Protein AF-A0A6N2XYQ7-F1 (afdb_monomer_lite)

Organism: NCBI:txid1547

Radius of gyration: 28.5 Å; chains: 1; bounding box: 104×40×93 Å

Foldseek 3Di:
DDDDPPDDPVVVVVVVQVVCCVVVNDPPDDLLVLLVVVVVVCVVVVQADDDPPFDLVQQSVQLVVVCVVDPLSVQADSQLSSVLSNLCVSLSHHVVVVQWDFDRQPNHTAIAGALNSLQSLQCVPPFFPGKDKFFDFQQFDKDWDADPVGHTDIDGPGGRPPVRPDLVRTFAMKMWGAGHCVVVVDGIQMDIGTLVRLLVVLCLAPCRCVDPCCVVVVGVSRRSSNSLVSSCVVLVVDDPPHPSSVSSCRNHVVPRPSCSPPDRDDDDPPPPPPPRPCPPDDDPDDDDDDDDDDDDDDDDDDDDDDDDDDDDDDDDDDDDDD

Secondary structure (DSSP, 8-state):
--------HHHHHHHHHHHHHHTTSSPPP-HHHHHHHHHHHHHHTTS----TT--HHHHHHHHHHHHHH-TTGGGS-HHHHHHHHHHHHHTT--GGGTSEEEEEETTEEEEEE-HHHHHHHHTTSTTEEEEEEEEEETT-EEEEEE-TTS-EEEEEEEPPPGGG--GGGEEEEEEEEEE-HHHHSSSEEEEEEEHHHHHHHHHTSTTTT--HHHHH-HHHHHHHHHHHHHHHHHHTTS-S-SHHHHHHHHHHHGGG-TTSSS--------TT--S-----------------------------------------------

InterPro domains:
  IPR018330 RecT family [PF03837] (58-256)

Sequence (322 aa):
MTQVQTKEPKQEIELSVQQLEKQGLVLPKNITDTVFNTLSVYQQQGTVSFPRNYSVGNALKAAYLIYQNDSKLQKCTNASVANALLDMCIGGLNPSKNQCYFVPMGDQCTLMTSYFGKQTMVKRIKGVIDVRSDVIYKDTCYELTLDVYGNDDIKITGPCPLDKRKSENIIGAWARIILDPEVWGVETYTAIMTLEDIQNAWSMGSAYGKSKAHQKFMAEMAKKSAINRCIKNFINTRDDQDILIDTLNRVTSNEYEPDVYDDVQYQVREEQASQVIDISQEPQESPKQAHTEPKPQTQPNAPKEEKQATAQVKQEQMGIDW

Structure (mmCIF, N/CA/C/O backbone):
data_AF-A0A6N2XYQ7-F1
#
_entry.id   AF-A0A6N2XYQ7-F1
#
loop_
_atom_site.group_PDB
_atom_site.id
_atom_site.type_symbol
_atom_site.label_atom_id
_atom_site.label_alt_id
_atom_site.label_comp_id
_atom_site.label_asym_id
_atom_site.label_entity_id
_atom_site.label_seq_id
_atom_site.pdbx_PDB_ins_code
_atom_site.Cartn_x
_atom_site.Cartn_y
_atom_site.Cartn_z
_atom_site.occupancy
_atom_site.B_iso_or_equiv
_atom_site.auth_seq_id
_atom_site.auth_comp_id
_atom_site.auth_asym_id
_atom_site.auth_atom_id
_atom_site.pdbx_PDB_model_num
ATOM 1 N N . MET A 1 1 ? -66.271 7.417 24.510 1.00 38.88 1 MET A N 1
ATOM 2 C CA . MET A 1 1 ? -65.090 8.037 23.877 1.00 38.88 1 MET A CA 1
ATOM 3 C C . MET A 1 1 ? -63.885 7.206 24.267 1.00 38.88 1 MET A C 1
ATOM 5 O O . MET A 1 1 ? -63.370 7.369 25.363 1.00 38.88 1 MET A O 1
ATOM 9 N N . THR A 1 2 ? -63.509 6.244 23.431 1.00 39.69 2 THR A N 1
ATOM 10 C CA . THR A 1 2 ? -62.336 5.400 23.680 1.00 39.69 2 THR A CA 1
ATOM 11 C C . THR A 1 2 ? -61.187 6.042 22.920 1.00 39.69 2 THR A C 1
ATOM 13 O O . THR A 1 2 ? -61.198 6.050 21.691 1.00 39.69 2 THR A O 1
ATOM 16 N N . GLN A 1 3 ? -60.265 6.683 23.639 1.00 41.81 3 GLN A N 1
ATOM 17 C CA . GLN A 1 3 ? -59.073 7.271 23.036 1.00 41.81 3 GLN A CA 1
ATOM 18 C C . GLN A 1 3 ? -58.203 6.137 22.489 1.00 41.81 3 GLN A C 1
ATOM 20 O O . GLN A 1 3 ? -57.623 5.363 23.249 1.00 41.81 3 GLN A O 1
ATOM 25 N N . VAL A 1 4 ? -58.144 6.021 21.165 1.00 44.78 4 VAL A N 1
ATOM 26 C CA . VAL A 1 4 ? -57.151 5.196 20.482 1.00 44.78 4 VAL A CA 1
ATOM 27 C C . VAL A 1 4 ? -55.824 5.929 20.634 1.00 44.78 4 VAL A C 1
ATOM 29 O O . VAL A 1 4 ? -55.606 6.960 20.004 1.00 44.78 4 VAL A O 1
ATOM 32 N N . GLN A 1 5 ? -54.966 5.437 21.528 1.00 49.31 5 GLN A N 1
ATOM 33 C CA . GLN A 1 5 ? -53.575 5.871 21.612 1.00 49.31 5 GLN A CA 1
ATOM 34 C C . GLN A 1 5 ? -52.870 5.443 20.324 1.00 49.31 5 GLN A C 1
ATOM 36 O O . GLN A 1 5 ? -52.406 4.312 20.200 1.00 49.31 5 GLN A O 1
ATOM 41 N N . THR A 1 6 ? -52.804 6.341 19.347 1.00 48.06 6 THR A N 1
ATOM 42 C CA . THR A 1 6 ? -51.841 6.255 18.251 1.00 48.06 6 THR A CA 1
ATOM 43 C C . THR A 1 6 ? -50.450 6.419 18.850 1.00 48.06 6 THR A C 1
ATOM 45 O O . THR A 1 6 ? -50.011 7.539 19.103 1.00 48.06 6 THR A O 1
ATOM 48 N N . LYS A 1 7 ? -49.776 5.302 19.144 1.00 52.34 7 LYS A N 1
ATOM 49 C CA . LYS A 1 7 ? -48.338 5.316 19.419 1.00 52.34 7 LYS A CA 1
ATOM 50 C C . LYS A 1 7 ? -47.628 5.780 18.151 1.00 52.34 7 LYS A C 1
ATOM 52 O O . LYS A 1 7 ? -47.932 5.305 17.060 1.00 52.34 7 LYS A O 1
ATOM 57 N N . GLU A 1 8 ? -46.742 6.758 18.288 1.00 53.97 8 GLU A N 1
ATOM 58 C CA . GLU A 1 8 ? -46.035 7.334 17.150 1.00 53.97 8 GLU A CA 1
ATOM 59 C C . GLU A 1 8 ? -45.098 6.298 16.503 1.00 53.97 8 GLU A C 1
ATOM 61 O O . GLU A 1 8 ? -44.425 5.549 17.219 1.00 53.97 8 GLU A O 1
ATOM 66 N N . PRO A 1 9 ? -44.970 6.282 15.164 1.00 61.59 9 PRO A N 1
ATOM 67 C CA . PRO A 1 9 ? -44.189 5.276 14.438 1.00 61.59 9 PRO A CA 1
ATOM 68 C C . PRO A 1 9 ? -42.712 5.214 14.862 1.00 61.59 9 PRO A C 1
ATOM 70 O O . PRO A 1 9 ? -42.095 4.158 14.782 1.00 61.59 9 PRO A O 1
ATOM 73 N N . LYS A 1 10 ? -42.139 6.311 15.381 1.00 57.84 10 LYS A N 1
ATOM 74 C CA . LYS A 1 10 ? -40.781 6.313 15.953 1.00 57.84 10 LYS A CA 1
ATOM 75 C C . LYS A 1 10 ? -40.658 5.443 17.208 1.00 57.84 10 LYS A C 1
ATOM 77 O O . LYS A 1 10 ? -39.697 4.688 17.306 1.00 57.84 10 LYS A O 1
ATOM 82 N N . GLN A 1 11 ? -41.620 5.516 18.130 1.00 61.41 11 GLN A N 1
ATOM 83 C CA . GLN A 1 11 ? -41.598 4.719 19.365 1.00 61.41 11 GLN A CA 1
ATOM 84 C C . GLN A 1 11 ? -41.757 3.226 19.078 1.00 61.41 11 GLN A C 1
ATOM 86 O O . GLN A 1 11 ? -41.167 2.394 19.761 1.00 61.41 11 GLN A O 1
ATOM 91 N N . GLU A 1 12 ? -42.543 2.879 18.062 1.00 68.38 12 GLU A N 1
ATOM 92 C CA . GLU A 1 12 ? -42.777 1.488 17.678 1.00 68.38 12 GLU A CA 1
ATOM 93 C C . GLU A 1 12 ? -41.537 0.866 17.011 1.00 68.38 12 GLU A C 1
ATOM 95 O O . GLU A 1 12 ? -41.146 -0.254 17.348 1.00 68.38 12 GLU A O 1
ATOM 100 N N . ILE A 1 13 ? -40.847 1.629 16.153 1.00 65.69 13 ILE A N 1
ATOM 101 C CA . ILE A 1 13 ? -39.565 1.223 15.558 1.00 65.69 13 ILE A CA 1
ATOM 102 C C . ILE A 1 13 ? -38.499 1.052 16.649 1.00 65.69 13 ILE A C 1
ATOM 104 O O . ILE A 1 13 ? -37.805 0.038 16.669 1.00 65.69 13 ILE A O 1
ATOM 108 N N . GLU A 1 14 ? -38.389 1.990 17.587 1.00 66.56 14 GLU A N 1
ATOM 109 C CA . GLU A 1 14 ? -37.379 1.947 18.650 1.00 66.56 14 GLU A CA 1
ATOM 110 C C . GLU A 1 14 ? -37.589 0.767 19.616 1.00 66.56 14 GLU A C 1
ATOM 112 O O . GLU A 1 14 ? -36.635 0.050 19.926 1.00 66.56 14 GLU A O 1
ATOM 117 N N . LEU A 1 15 ? -38.841 0.472 19.999 1.00 67.06 15 LEU A N 1
ATOM 118 C CA . LEU A 1 15 ? -39.168 -0.739 20.764 1.00 67.06 15 LEU A CA 1
ATOM 119 C C . LEU A 1 15 ? -38.825 -2.024 19.997 1.00 67.06 15 LEU A C 1
ATOM 121 O O . LEU A 1 15 ? -38.342 -2.984 20.601 1.00 67.06 15 LEU A O 1
ATOM 125 N N . SER A 1 16 ? -39.069 -2.057 18.683 1.00 74.81 16 SER A N 1
ATOM 126 C CA . SER A 1 16 ? -38.784 -3.237 17.860 1.00 74.81 16 SER A CA 1
ATOM 127 C C . SER A 1 16 ? -37.280 -3.512 17.739 1.00 74.81 16 SER A C 1
ATOM 129 O O . SER A 1 16 ? -36.856 -4.662 17.848 1.00 74.81 16 SER A O 1
ATOM 131 N N . VAL A 1 17 ? -36.454 -2.467 17.614 1.00 72.69 17 VAL A N 1
ATOM 132 C CA . VAL A 1 17 ? -34.988 -2.590 17.577 1.00 72.69 17 VAL A CA 1
ATOM 133 C C . VAL A 1 17 ? -34.463 -3.094 18.919 1.00 72.69 17 VAL A C 1
ATOM 135 O O . VAL A 1 17 ? -33.703 -4.056 18.941 1.00 72.69 17 VAL A O 1
ATOM 138 N N . GLN A 1 18 ? -34.946 -2.549 20.039 1.00 69.38 18 GLN A N 1
ATOM 139 C CA . GLN A 1 18 ? -34.566 -3.023 21.377 1.00 69.38 18 GLN A CA 1
ATOM 140 C C . GLN A 1 18 ? -34.968 -4.486 21.632 1.00 69.38 18 GLN A C 1
ATOM 142 O O . GLN A 1 18 ? -34.271 -5.222 22.333 1.00 69.38 18 GLN A O 1
ATOM 147 N N . GLN A 1 19 ? -36.100 -4.936 21.082 1.00 73.19 19 GLN A N 1
ATOM 148 C CA . GLN A 1 19 ? -36.508 -6.342 21.156 1.00 73.19 19 GLN A CA 1
ATOM 149 C C . GLN A 1 19 ? -35.594 -7.247 20.324 1.00 73.19 19 GLN A C 1
ATOM 151 O O . GLN A 1 19 ? -35.225 -8.324 20.791 1.00 73.19 19 GLN A O 1
ATOM 156 N N . LEU A 1 20 ? -35.189 -6.804 19.132 1.00 72.00 20 LEU A N 1
ATOM 157 C CA . LEU A 1 20 ? -34.248 -7.530 18.278 1.00 72.00 20 LEU A CA 1
ATOM 158 C C . LEU A 1 20 ? -32.828 -7.568 18.872 1.00 72.00 20 LEU A C 1
ATOM 160 O O . LEU A 1 20 ? -32.157 -8.595 18.768 1.00 72.00 20 LEU A O 1
ATOM 164 N N . GLU A 1 21 ? -32.392 -6.505 19.555 1.00 75.25 21 GLU A N 1
ATOM 165 C CA . GLU A 1 21 ? -31.139 -6.468 20.328 1.00 75.25 21 GLU A CA 1
ATOM 166 C C . GLU A 1 21 ? -31.158 -7.498 21.464 1.00 75.25 21 GLU A C 1
ATOM 168 O O . GLU A 1 21 ? -30.238 -8.305 21.598 1.00 75.25 21 GLU A O 1
ATOM 173 N N . LYS A 1 22 ? -32.248 -7.549 22.244 1.00 70.81 22 LYS A N 1
ATOM 174 C CA . LYS A 1 22 ? -32.423 -8.542 23.322 1.00 70.81 22 LYS A CA 1
ATOM 175 C C . LYS A 1 22 ? -32.467 -9.986 22.818 1.00 70.81 22 LYS A C 1
ATOM 177 O O . LYS A 1 22 ? -32.124 -10.896 23.566 1.00 70.81 22 LYS A O 1
ATOM 182 N N . GLN A 1 23 ? -32.889 -10.200 21.574 1.00 73.62 23 GLN A N 1
ATOM 183 C CA . GLN A 1 23 ? -32.893 -11.509 20.914 1.00 73.62 23 GLN A CA 1
ATOM 184 C C . GLN A 1 23 ? -31.555 -11.845 20.228 1.00 73.62 23 GLN A C 1
ATOM 186 O O . GLN A 1 23 ? -31.434 -12.915 19.636 1.00 73.62 23 GLN A O 1
ATOM 191 N N . GLY A 1 24 ? -30.554 -10.956 20.286 1.00 63.12 24 GLY A N 1
ATOM 192 C CA . GLY A 1 24 ? -29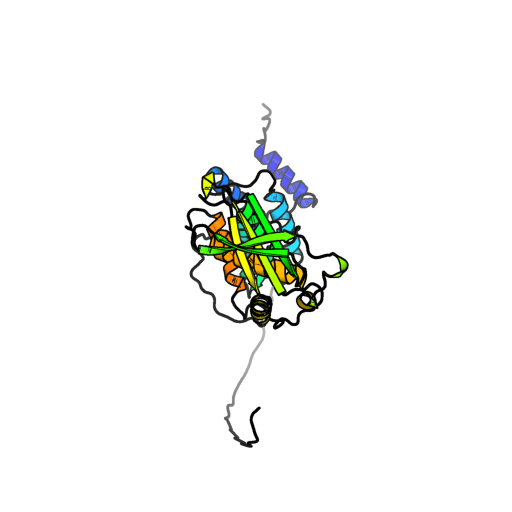.246 -11.151 19.651 1.00 63.12 24 GLY A CA 1
ATOM 193 C C . GLY A 1 24 ? -29.264 -11.072 18.119 1.00 63.12 24 GLY A C 1
ATOM 194 O O . GLY A 1 24 ? -28.288 -11.451 17.476 1.00 63.12 24 GLY A O 1
ATOM 195 N N . LEU A 1 25 ? -30.361 -10.591 17.524 1.00 66.44 25 LEU A N 1
ATOM 196 C CA . LEU A 1 25 ? -30.519 -10.403 16.074 1.00 66.44 25 LEU A CA 1
ATOM 197 C C . LEU A 1 25 ? -29.920 -9.072 15.594 1.00 66.44 25 LEU A C 1
ATOM 199 O O . LEU A 1 25 ? -29.640 -8.913 14.405 1.00 66.44 25 LEU A O 1
ATOM 203 N N . VAL A 1 26 ? -29.721 -8.124 16.513 1.00 64.94 26 VAL A N 1
ATOM 204 C CA . VAL A 1 26 ? -29.111 -6.811 16.273 1.00 64.94 26 VAL A CA 1
ATOM 205 C C . VAL A 1 26 ? -28.020 -6.584 17.319 1.00 64.94 26 VAL A C 1
ATOM 207 O O . VAL A 1 26 ? -28.203 -6.895 18.494 1.00 64.94 26 VAL A O 1
ATOM 210 N N . LEU A 1 27 ? -26.862 -6.085 16.883 1.00 65.75 27 LEU A N 1
ATOM 211 C CA . LEU A 1 27 ? -25.771 -5.737 17.793 1.00 65.75 27 LEU A CA 1
ATOM 212 C C . LEU A 1 27 ? -26.160 -4.496 18.616 1.00 65.75 27 LEU A C 1
ATOM 214 O O . LEU A 1 27 ? -26.721 -3.571 18.030 1.00 65.75 27 LEU A O 1
ATOM 218 N N . PRO A 1 28 ? -25.836 -4.439 19.922 1.00 67.38 28 PRO A N 1
ATOM 219 C CA . PRO A 1 28 ? -26.078 -3.248 20.730 1.00 67.38 28 PRO A CA 1
ATOM 220 C C . PRO A 1 28 ? -25.362 -2.029 20.146 1.00 67.38 28 PRO A C 1
ATOM 222 O O . PRO A 1 28 ? -24.262 -2.166 19.586 1.00 67.38 28 PRO A O 1
ATOM 225 N N . LYS A 1 29 ? -25.944 -0.840 20.360 1.00 76.69 29 LYS A N 1
ATOM 226 C CA . LYS A 1 29 ? -25.272 0.430 20.057 1.00 76.69 29 LYS A CA 1
ATOM 227 C C . LYS A 1 29 ? -23.859 0.444 20.634 1.00 76.69 29 LYS A C 1
ATOM 229 O O . LYS A 1 29 ? -23.642 0.114 21.800 1.00 76.69 29 LYS A O 1
ATOM 234 N N . ASN A 1 30 ? -22.898 0.827 19.812 1.00 84.06 30 ASN A N 1
ATOM 235 C CA . ASN A 1 30 ? -21.488 0.834 20.161 1.00 84.06 30 ASN A CA 1
ATOM 236 C C . ASN A 1 30 ? -20.755 1.989 19.460 1.00 84.06 30 ASN A C 1
ATOM 238 O O . ASN A 1 30 ? -21.342 2.795 18.739 1.00 84.06 30 ASN A O 1
ATOM 242 N N . ILE A 1 31 ? -19.441 2.065 19.672 1.00 87.12 31 ILE A N 1
ATOM 243 C CA . ILE A 1 31 ? -18.581 3.125 19.132 1.00 87.12 31 ILE A CA 1
ATOM 244 C C . ILE A 1 31 ? -18.686 3.284 17.606 1.00 87.12 31 ILE A C 1
ATOM 246 O O . ILE A 1 31 ? -18.549 4.392 17.088 1.00 87.12 31 ILE A O 1
ATOM 250 N N . THR A 1 32 ? -18.973 2.201 16.873 1.00 89.50 32 THR A N 1
ATOM 251 C CA . THR A 1 32 ? -19.114 2.258 15.415 1.00 89.50 32 THR A CA 1
ATOM 252 C C . THR A 1 32 ? -20.3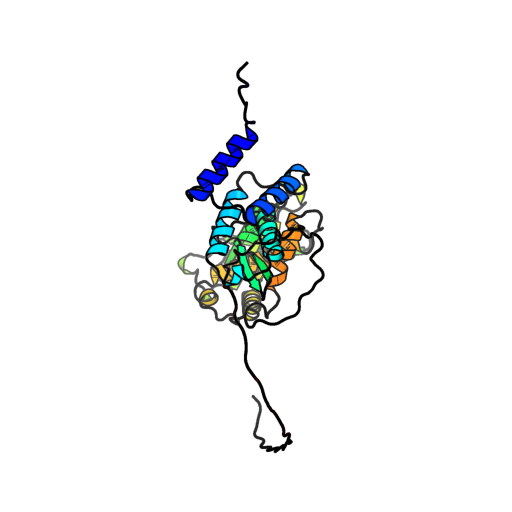60 3.011 14.962 1.00 89.50 32 THR A C 1
ATOM 254 O O . THR A 1 32 ? -20.313 3.639 13.907 1.00 89.50 32 THR A O 1
ATOM 257 N N . ASP A 1 33 ? -21.430 3.038 15.760 1.00 88.12 33 ASP A N 1
ATOM 258 C CA . ASP A 1 33 ? -22.633 3.818 15.452 1.00 88.12 33 ASP A CA 1
ATOM 259 C C . ASP A 1 33 ? -22.354 5.319 15.561 1.00 88.12 33 ASP A C 1
ATOM 261 O O . ASP A 1 33 ? -22.762 6.096 14.697 1.00 88.12 33 ASP A O 1
ATOM 265 N N . THR A 1 34 ? -21.590 5.729 16.579 1.00 88.94 34 THR A N 1
ATOM 266 C CA . THR A 1 34 ? -21.138 7.118 16.731 1.00 88.94 34 THR A CA 1
ATOM 267 C C . THR A 1 34 ? -20.311 7.550 15.526 1.00 88.94 34 THR A C 1
ATOM 269 O O . THR A 1 34 ? -20.606 8.573 14.913 1.00 88.94 34 THR A O 1
ATOM 272 N N . VAL A 1 35 ? -19.327 6.737 15.125 1.00 91.62 35 VAL A N 1
ATOM 273 C CA . VAL A 1 35 ? -18.492 7.019 13.948 1.00 91.62 35 VAL A CA 1
ATOM 274 C C . VAL A 1 35 ? -19.336 7.070 12.671 1.00 91.62 35 VAL A C 1
ATOM 276 O O . VAL A 1 35 ? -19.167 7.979 11.862 1.00 91.62 35 VAL A O 1
ATOM 279 N N . PHE A 1 36 ? -20.285 6.147 12.493 1.00 92.19 36 PHE A N 1
ATOM 280 C CA . PHE A 1 36 ? -21.182 6.143 11.336 1.00 92.19 36 PHE A CA 1
ATOM 281 C C . PHE A 1 36 ? -22.015 7.430 11.240 1.00 92.19 36 PHE A C 1
ATOM 283 O O . PHE A 1 36 ? -22.153 8.005 10.156 1.00 92.19 36 PHE A O 1
ATOM 290 N N . ASN A 1 37 ? -22.541 7.910 12.368 1.00 90.12 37 ASN A N 1
ATOM 291 C CA . ASN A 1 37 ? -23.308 9.152 12.422 1.00 90.12 37 ASN A CA 1
ATOM 292 C C . ASN A 1 37 ? -22.432 10.369 12.093 1.00 90.12 37 ASN A C 1
ATOM 294 O O . ASN A 1 37 ? -22.830 11.189 11.265 1.00 90.12 37 ASN A O 1
ATOM 298 N N . THR A 1 38 ? -21.221 10.453 12.654 1.00 88.94 38 THR A N 1
ATOM 299 C CA . THR A 1 38 ? -20.249 11.513 12.329 1.00 88.94 38 THR A CA 1
ATOM 300 C C . THR A 1 38 ? -19.932 11.540 10.834 1.00 88.94 38 THR A C 1
ATOM 302 O O . THR A 1 38 ? -20.013 12.585 10.191 1.00 88.94 38 THR A O 1
ATOM 305 N N . LEU A 1 39 ? -19.654 10.378 10.239 1.00 89.88 39 LEU A N 1
ATOM 306 C CA . LEU A 1 39 ? -19.372 10.266 8.807 1.00 89.88 39 LEU A CA 1
ATOM 307 C C . LEU A 1 39 ? -20.570 10.642 7.936 1.00 89.88 39 LEU A C 1
ATOM 309 O O . LEU A 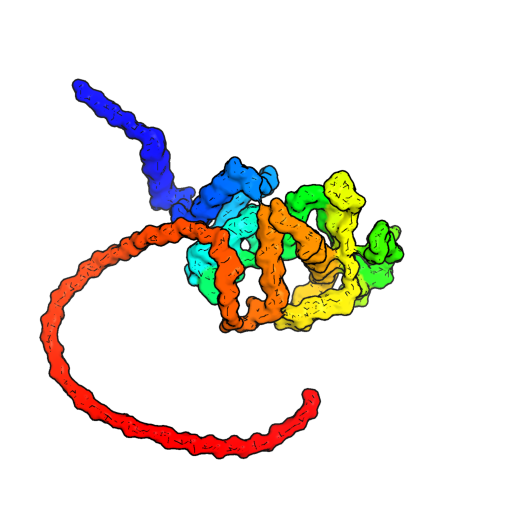1 39 ? -20.394 11.229 6.870 1.00 89.88 39 LEU A O 1
ATOM 313 N N . SER A 1 40 ? -21.786 10.337 8.389 1.00 90.06 40 SER A N 1
ATOM 314 C CA . SER A 1 40 ? -23.009 10.742 7.696 1.00 90.06 40 SER A CA 1
ATOM 315 C C . SER A 1 40 ? -23.146 12.266 7.656 1.00 90.06 40 SER A C 1
ATOM 317 O O . SER A 1 40 ? -23.519 12.815 6.621 1.00 90.06 40 SER A O 1
ATOM 319 N N . VAL A 1 41 ? -22.787 12.958 8.744 1.00 89.88 41 VAL A N 1
ATOM 320 C CA . VAL A 1 41 ? -22.742 14.429 8.788 1.00 89.88 41 VAL A CA 1
ATOM 321 C C . VAL A 1 41 ? -21.668 14.970 7.841 1.00 89.88 41 VAL A C 1
ATOM 323 O O . VAL A 1 41 ? -21.972 15.839 7.026 1.00 89.88 41 VAL A O 1
ATOM 326 N N . TYR A 1 42 ? -20.448 14.424 7.872 1.00 89.44 42 TYR A N 1
ATOM 327 C CA . TYR A 1 42 ? -19.369 14.841 6.962 1.00 89.44 42 TYR A CA 1
ATOM 328 C C . TYR A 1 42 ? -19.737 14.653 5.489 1.00 89.44 42 TYR A C 1
ATOM 330 O O . TYR A 1 42 ? -19.421 15.500 4.655 1.00 89.44 42 TYR A O 1
ATOM 338 N N . GLN A 1 43 ? -20.442 13.569 5.167 1.00 87.94 43 GLN A N 1
ATOM 339 C CA . GLN A 1 43 ? -20.918 13.313 3.815 1.00 87.94 43 GLN A CA 1
ATOM 340 C C . GLN A 1 43 ? -22.011 14.306 3.391 1.00 87.94 43 GLN A C 1
ATOM 342 O O . GLN A 1 43 ? -21.993 14.783 2.258 1.00 87.94 43 GLN A O 1
ATOM 347 N N . GLN A 1 44 ? -22.943 14.659 4.284 1.00 89.25 44 GLN A N 1
ATOM 348 C CA . GLN A 1 44 ? -23.981 15.666 4.011 1.00 89.25 44 GLN A CA 1
ATOM 349 C C . GLN A 1 44 ? -23.404 17.074 3.826 1.00 89.25 44 GLN A C 1
ATOM 351 O O . GLN A 1 44 ? -23.912 17.843 3.014 1.00 89.25 44 GLN A O 1
ATOM 356 N N . GLN A 1 45 ? -22.337 17.401 4.557 1.00 88.38 45 GLN A N 1
ATOM 357 C CA . GLN A 1 45 ? -21.621 18.674 4.449 1.00 88.38 45 GLN A CA 1
ATOM 358 C C . GLN A 1 45 ? -20.696 18.746 3.224 1.00 88.38 45 GLN A C 1
ATOM 360 O O . GLN A 1 45 ? -20.175 19.814 2.918 1.00 88.38 45 GLN A O 1
ATOM 365 N N . GLY A 1 46 ? -20.485 17.630 2.519 1.00 85.00 46 GLY A N 1
ATOM 366 C CA . GLY A 1 46 ? -19.558 17.553 1.390 1.00 85.00 46 GLY A CA 1
ATOM 367 C C . GLY A 1 46 ? -18.081 17.498 1.792 1.00 85.00 46 GLY A C 1
ATOM 368 O O . GLY A 1 46 ? -17.226 17.528 0.912 1.00 85.00 46 GLY A O 1
ATOM 369 N N . THR A 1 47 ? -17.775 17.377 3.088 1.00 83.31 47 THR A N 1
ATOM 370 C CA . THR A 1 47 ? -16.408 17.253 3.619 1.00 83.31 47 THR A CA 1
ATOM 371 C C . THR A 1 47 ? -15.753 15.942 3.188 1.00 83.31 47 THR A C 1
ATOM 373 O O . THR A 1 47 ? -14.556 15.901 2.937 1.00 83.31 47 THR A O 1
ATOM 376 N N . VAL A 1 48 ? -16.533 14.859 3.092 1.00 83.88 48 VAL A N 1
ATOM 377 C CA . VAL A 1 48 ? -16.060 13.533 2.665 1.00 83.88 48 VAL A CA 1
ATOM 378 C C . VAL A 1 48 ? -16.983 12.984 1.584 1.00 83.88 48 VAL A C 1
ATOM 380 O O . VAL A 1 48 ? -18.205 13.063 1.694 1.00 83.88 48 VAL A O 1
ATOM 383 N N . SER A 1 49 ? -16.406 12.357 0.559 1.00 85.38 49 SER A N 1
ATOM 384 C CA . SER A 1 49 ? -17.156 11.615 -0.454 1.00 85.38 49 SER A CA 1
ATOM 385 C C . SER A 1 49 ? -16.654 10.181 -0.547 1.00 85.38 49 SER A C 1
ATOM 387 O O . SER A 1 49 ? -15.468 9.928 -0.765 1.00 85.38 49 SER A O 1
ATOM 389 N N . PHE A 1 50 ? -17.564 9.221 -0.387 1.00 87.56 50 PHE A N 1
ATOM 390 C CA . PHE A 1 50 ? -17.230 7.805 -0.480 1.00 87.56 50 PHE A CA 1
ATOM 391 C C . PHE A 1 50 ? -17.467 7.262 -1.894 1.00 87.56 50 PHE A C 1
ATOM 393 O O . PHE A 1 50 ? -18.513 7.528 -2.494 1.00 87.56 50 PHE A O 1
ATOM 400 N N . PRO A 1 51 ? -16.554 6.431 -2.428 1.00 84.25 51 PRO A N 1
ATOM 401 C CA . PRO A 1 51 ? -16.775 5.728 -3.684 1.00 84.25 51 PRO A CA 1
ATOM 402 C C . PRO A 1 51 ? -18.025 4.847 -3.637 1.00 84.25 51 PRO A C 1
ATOM 404 O O . PRO A 1 51 ? -18.298 4.193 -2.631 1.00 84.25 51 PRO A O 1
ATOM 407 N N . ARG A 1 52 ? -18.733 4.732 -4.768 1.00 85.56 52 ARG A N 1
ATOM 408 C CA . ARG A 1 52 ? -19.958 3.910 -4.885 1.00 85.56 52 ARG A CA 1
ATOM 409 C C . ARG A 1 52 ? -19.761 2.439 -4.502 1.00 85.56 52 ARG A C 1
ATOM 411 O O . ARG A 1 52 ? -20.710 1.773 -4.112 1.00 85.56 52 ARG A O 1
ATOM 418 N N . ASN A 1 53 ? -18.543 1.922 -4.641 1.00 86.44 53 ASN A N 1
ATOM 419 C CA . ASN A 1 53 ? -18.184 0.540 -4.326 1.00 86.44 53 ASN A CA 1
ATOM 420 C C . ASN A 1 53 ? -17.634 0.356 -2.897 1.00 86.44 53 ASN A C 1
ATOM 422 O O . ASN A 1 53 ? -17.159 -0.734 -2.565 1.00 86.44 53 ASN A O 1
ATOM 426 N N . TYR A 1 54 ? -17.678 1.391 -2.053 1.00 93.19 54 TYR A N 1
ATOM 427 C CA . TYR A 1 54 ? -17.264 1.327 -0.657 1.00 93.19 54 TYR A CA 1
ATOM 428 C C . TYR A 1 54 ? -18.474 1.368 0.280 1.00 93.19 54 TYR A C 1
ATOM 430 O O . TYR A 1 54 ? -19.307 2.264 0.208 1.00 93.19 54 TYR A O 1
ATOM 438 N N . SER A 1 55 ? -18.556 0.393 1.188 1.00 93.75 55 SER A N 1
ATOM 439 C CA . SER A 1 55 ? -19.593 0.339 2.219 1.00 93.75 55 SER A CA 1
ATOM 440 C C . SER A 1 55 ? -18.978 0.634 3.583 1.00 93.75 55 SER A C 1
ATOM 442 O O . SER A 1 55 ? -18.306 -0.226 4.158 1.00 93.75 55 SER A O 1
ATOM 444 N N . VAL A 1 56 ? -19.253 1.836 4.098 1.00 94.38 56 VAL A N 1
ATOM 445 C CA . VAL A 1 56 ? -18.857 2.274 5.447 1.00 94.38 56 VAL A CA 1
ATOM 446 C C . VAL A 1 56 ? -19.385 1.292 6.496 1.00 94.38 56 VAL A C 1
ATOM 448 O O . VAL A 1 56 ? -18.624 0.788 7.315 1.00 94.38 56 VAL A O 1
ATOM 451 N N . GLY A 1 57 ? -20.669 0.925 6.413 1.00 93.12 57 GLY A N 1
ATOM 452 C CA . GLY A 1 57 ? -21.290 -0.008 7.357 1.00 93.12 57 GLY A CA 1
ATOM 453 C C . GLY A 1 57 ? -20.621 -1.387 7.380 1.00 93.12 57 GLY A C 1
ATOM 454 O O . GLY A 1 57 ? -20.415 -1.947 8.454 1.00 93.12 57 GLY A O 1
ATOM 455 N N . ASN A 1 58 ? -20.222 -1.934 6.226 1.00 94.06 58 ASN A N 1
ATOM 456 C CA . ASN A 1 58 ? -19.511 -3.217 6.192 1.00 94.06 58 ASN A CA 1
ATOM 457 C C . ASN A 1 58 ? -18.085 -3.104 6.746 1.00 94.06 58 ASN A C 1
ATOM 459 O O . ASN A 1 58 ? -17.619 -4.034 7.403 1.00 94.06 58 ASN A O 1
ATOM 463 N 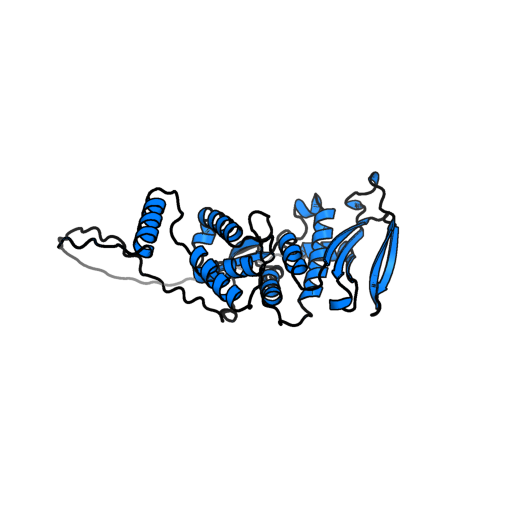N . ALA A 1 59 ? -17.391 -1.990 6.491 1.00 96.19 59 ALA A N 1
ATOM 464 C CA . ALA A 1 59 ? -16.060 -1.750 7.042 1.00 96.19 59 ALA A CA 1
ATOM 465 C C . ALA A 1 59 ? -16.099 -1.612 8.572 1.00 96.19 59 ALA A C 1
ATOM 467 O O . ALA A 1 59 ? -15.317 -2.263 9.259 1.00 96.19 59 ALA A O 1
ATOM 468 N N . LEU A 1 60 ? -17.061 -0.850 9.102 1.00 96.19 60 LEU A N 1
ATOM 469 C CA . LEU A 1 60 ? -17.277 -0.688 10.540 1.00 96.19 60 LEU A CA 1
ATOM 470 C C . LEU A 1 60 ? -17.644 -2.007 11.226 1.00 96.19 60 LEU A C 1
ATOM 472 O O . LEU A 1 60 ? -17.060 -2.335 12.253 1.00 96.19 60 LEU A O 1
ATOM 476 N N . LYS A 1 61 ? -18.533 -2.817 10.634 1.00 93.81 61 LYS A N 1
ATOM 477 C CA . LYS A 1 61 ? -18.849 -4.158 11.158 1.00 93.81 61 LYS A CA 1
ATOM 478 C C . LYS A 1 61 ? -17.617 -5.061 11.202 1.00 93.81 61 LYS A C 1
ATOM 480 O O . LYS A 1 61 ? -17.394 -5.738 12.200 1.00 93.81 61 LYS A O 1
ATOM 485 N N . ALA A 1 62 ? -16.804 -5.059 10.144 1.00 95.06 62 ALA A N 1
ATOM 486 C CA . ALA A 1 62 ? -15.564 -5.832 10.115 1.00 95.06 62 ALA A CA 1
ATOM 487 C C . ALA A 1 62 ? -14.575 -5.363 11.196 1.00 95.06 62 ALA A C 1
ATOM 489 O O . ALA A 1 62 ? -13.987 -6.191 11.887 1.00 95.06 62 ALA A O 1
ATOM 490 N N . ALA A 1 63 ? -14.427 -4.049 11.378 1.00 96.12 63 ALA A N 1
ATOM 491 C CA . ALA A 1 63 ? -13.581 -3.480 12.422 1.00 96.12 63 ALA A CA 1
ATOM 492 C C . ALA A 1 63 ? -14.087 -3.822 13.831 1.00 96.12 63 ALA A C 1
ATOM 494 O O . ALA A 1 63 ? -13.296 -4.195 14.692 1.00 96.12 63 ALA A O 1
ATOM 495 N N . TYR A 1 64 ? -15.402 -3.774 14.050 1.00 94.06 64 TYR A N 1
ATOM 496 C CA . TYR A 1 64 ? -16.006 -4.131 15.330 1.00 94.06 64 TYR A CA 1
ATOM 497 C C . TYR A 1 64 ? -15.773 -5.600 15.692 1.00 94.06 64 TYR A C 1
ATOM 499 O O . TYR A 1 64 ? -15.429 -5.900 16.831 1.00 94.06 64 TYR A O 1
ATOM 507 N N . LEU A 1 65 ? -15.874 -6.515 14.723 1.00 93.50 65 LEU A N 1
ATOM 508 C CA . LEU A 1 65 ? -15.545 -7.927 14.943 1.00 93.50 65 LEU A CA 1
ATOM 509 C C . LEU A 1 65 ? -14.070 -8.125 15.319 1.00 93.50 65 LEU A C 1
ATOM 511 O O . LEU A 1 65 ? -13.771 -8.953 16.174 1.00 93.50 65 LEU A O 1
ATOM 515 N N . ILE A 1 66 ? -13.145 -7.372 14.718 1.00 94.06 66 ILE A N 1
ATOM 516 C CA . ILE A 1 66 ? -11.723 -7.408 15.103 1.00 94.06 66 ILE A CA 1
ATOM 517 C C . ILE A 1 66 ? -11.555 -6.901 16.538 1.00 94.06 66 ILE A C 1
ATOM 519 O O . ILE A 1 66 ? -10.949 -7.583 17.358 1.00 94.06 66 ILE A O 1
ATOM 523 N N . TYR A 1 67 ? -12.155 -5.755 16.859 1.00 93.50 67 TYR A N 1
ATOM 524 C CA . TYR A 1 67 ? -12.121 -5.160 18.194 1.00 93.50 67 TYR A CA 1
ATOM 525 C C . TYR A 1 67 ? -12.688 -6.096 19.278 1.00 93.50 67 TYR A C 1
ATOM 527 O O . TYR A 1 67 ? -12.100 -6.250 20.346 1.00 93.50 67 TYR A O 1
ATOM 535 N N . GLN A 1 68 ? -13.803 -6.781 19.011 1.00 91.88 68 GLN A N 1
ATOM 536 C CA . GLN A 1 68 ? -14.399 -7.737 19.952 1.00 91.88 68 GLN A CA 1
ATOM 537 C C . GLN A 1 68 ? -13.491 -8.937 20.258 1.00 91.88 68 GLN A C 1
ATOM 539 O O . GLN A 1 68 ? -13.570 -9.499 21.349 1.00 91.88 68 GLN A O 1
ATOM 544 N N . ASN A 1 69 ? -12.632 -9.321 19.315 1.00 92.81 69 ASN A N 1
ATOM 545 C CA . ASN A 1 69 ? -11.755 -10.483 19.445 1.00 92.81 69 ASN A CA 1
ATOM 546 C C . ASN A 1 69 ? -10.326 -10.126 19.891 1.00 92.81 69 ASN A C 1
ATOM 548 O O . ASN A 1 69 ? -9.499 -11.026 20.039 1.00 92.81 69 ASN A O 1
ATOM 552 N N . ASP A 1 70 ? -10.025 -8.846 20.130 1.00 93.25 70 ASP A N 1
ATOM 553 C CA . ASP A 1 70 ? -8.700 -8.380 20.537 1.00 93.25 70 ASP A CA 1
ATOM 554 C C . ASP A 1 70 ? -8.751 -7.667 21.898 1.00 93.25 70 ASP A C 1
ATOM 556 O O . ASP A 1 70 ? -9.171 -6.515 22.031 1.00 93.25 70 ASP A O 1
ATOM 560 N N . SER A 1 71 ? -8.271 -8.359 22.934 1.00 94.62 71 SER A N 1
ATOM 561 C CA . SER A 1 71 ? -8.259 -7.841 24.307 1.00 94.62 71 SER A CA 1
ATOM 562 C C . SER A 1 71 ? -7.304 -6.664 24.523 1.00 94.62 71 SER A C 1
ATOM 564 O O . SER A 1 71 ? -7.433 -5.963 25.526 1.00 94.62 71 SER A O 1
ATOM 566 N N . LYS A 1 72 ? -6.336 -6.434 23.627 1.00 94.38 72 LYS A N 1
ATOM 567 C CA . LYS A 1 72 ? -5.458 -5.261 23.696 1.00 94.38 72 LYS A CA 1
ATOM 568 C C . LYS A 1 72 ? -6.168 -4.039 23.127 1.00 94.38 72 LYS A C 1
ATOM 570 O O . LYS A 1 72 ? -6.145 -2.999 23.772 1.00 94.38 72 LYS A O 1
ATOM 575 N N . LEU A 1 73 ? -6.865 -4.180 21.996 1.00 93.94 73 LEU A N 1
ATOM 576 C CA . LEU A 1 73 ? -7.679 -3.092 21.436 1.00 93.94 73 LEU A CA 1
ATOM 577 C C . LEU A 1 73 ? -8.800 -2.663 22.392 1.00 93.94 73 LEU A C 1
ATOM 579 O O . LEU A 1 73 ? -9.085 -1.475 22.507 1.00 93.94 73 LEU A O 1
ATOM 583 N N . GLN A 1 74 ? -9.384 -3.602 23.140 1.00 94.06 74 GLN A N 1
ATOM 584 C CA . GLN A 1 74 ? -10.397 -3.301 24.163 1.00 94.06 74 GLN A CA 1
ATOM 585 C C . GLN A 1 74 ? -9.885 -2.454 25.333 1.00 94.06 74 GLN A C 1
ATOM 587 O O . GLN A 1 74 ? -10.686 -1.833 26.026 1.00 94.06 74 GLN A O 1
ATOM 592 N N . LYS A 1 75 ? -8.567 -2.421 25.564 1.00 94.94 75 LYS A N 1
ATOM 593 C CA . LYS A 1 75 ? -7.943 -1.578 26.595 1.00 94.94 75 LYS A CA 1
ATOM 594 C C . LYS A 1 75 ? -7.637 -0.168 26.096 1.00 94.94 75 LYS A C 1
ATOM 596 O O . LYS A 1 75 ? -7.265 0.675 26.908 1.00 94.94 75 LYS A O 1
ATOM 601 N N . CYS A 1 76 ? -7.763 0.085 24.793 1.00 95.25 76 CYS A N 1
ATOM 602 C CA . CYS A 1 76 ? -7.544 1.410 24.242 1.00 95.25 76 CYS A CA 1
ATOM 603 C C . CYS A 1 76 ? -8.689 2.365 24.605 1.00 95.25 76 CYS A C 1
ATOM 605 O O . CYS A 1 76 ? -9.837 1.954 24.781 1.00 95.25 76 CYS A O 1
ATOM 607 N N . THR A 1 77 ? -8.393 3.661 24.668 1.00 94.31 77 THR A N 1
ATOM 608 C CA . THR A 1 77 ? -9.398 4.693 24.942 1.00 94.31 77 THR A CA 1
ATOM 609 C C . THR A 1 77 ? -10.460 4.744 23.838 1.00 94.31 77 THR A C 1
ATOM 611 O O . THR A 1 77 ? -10.142 4.643 22.650 1.00 94.31 77 THR A O 1
ATOM 614 N N . ASN A 1 78 ? -11.726 4.982 24.203 1.00 90.62 78 ASN A N 1
ATOM 615 C CA . ASN A 1 78 ? -12.821 5.104 23.228 1.00 90.62 78 ASN A CA 1
ATOM 616 C C . ASN A 1 78 ? -12.550 6.180 22.164 1.00 90.62 78 ASN A C 1
ATOM 618 O O . ASN A 1 78 ? -12.905 5.990 21.004 1.00 90.62 78 ASN A O 1
ATOM 622 N N . ALA A 1 79 ? -11.897 7.281 22.550 1.00 91.44 79 ALA A N 1
ATOM 623 C CA . ALA A 1 79 ? -11.514 8.352 21.636 1.00 91.44 79 ALA A CA 1
ATOM 624 C C . ALA A 1 79 ? -10.513 7.867 20.574 1.00 91.44 79 ALA A C 1
ATOM 626 O O . ALA A 1 79 ? -10.737 8.078 19.384 1.00 91.44 79 ALA A O 1
ATOM 627 N N . SER A 1 80 ? -9.454 7.154 20.976 1.00 94.25 80 SER A N 1
ATOM 628 C CA . SER A 1 80 ? -8.475 6.610 20.023 1.00 94.25 80 SER A CA 1
ATOM 629 C C . SER A 1 80 ? -9.100 5.584 19.072 1.00 94.25 80 SER A C 1
ATOM 631 O O . SER A 1 80 ? -8.845 5.612 17.870 1.00 94.25 80 SER A O 1
ATOM 633 N N . VAL A 1 81 ? -9.998 4.728 19.577 1.00 94.50 81 VAL A N 1
ATOM 634 C CA . VAL A 1 81 ? -10.742 3.763 18.754 1.00 94.50 81 VAL A CA 1
ATOM 635 C C . VAL A 1 81 ? -11.644 4.487 17.752 1.00 94.50 81 VAL A C 1
ATOM 637 O O . VAL A 1 81 ? -11.655 4.126 16.577 1.00 94.50 81 VAL A O 1
ATOM 640 N N . ALA A 1 82 ? -12.367 5.524 18.183 1.00 93.31 82 ALA A N 1
ATOM 641 C CA . ALA A 1 82 ? -13.216 6.319 17.300 1.00 93.31 82 ALA A CA 1
ATOM 642 C C . ALA A 1 82 ? -12.409 6.999 16.186 1.00 93.31 82 ALA A C 1
ATOM 644 O O . ALA A 1 82 ? -12.800 6.911 15.024 1.00 93.31 82 ALA A O 1
ATOM 645 N N . ASN A 1 83 ? -11.266 7.605 16.519 1.00 92.25 83 ASN A N 1
ATOM 646 C CA . ASN A 1 83 ? -10.389 8.259 15.545 1.00 92.25 83 ASN A CA 1
ATOM 647 C C . ASN A 1 83 ? -9.809 7.256 14.539 1.00 92.25 83 ASN A C 1
ATOM 649 O O . ASN A 1 83 ? -9.878 7.485 13.334 1.00 92.25 83 ASN A O 1
ATOM 653 N N . ALA A 1 84 ? -9.334 6.095 15.001 1.00 95.19 84 ALA A N 1
ATOM 654 C CA . ALA A 1 84 ? -8.839 5.046 14.111 1.00 95.19 84 ALA A CA 1
ATOM 655 C C . ALA A 1 84 ? -9.936 4.513 13.165 1.00 95.19 84 ALA A C 1
ATOM 657 O O . ALA A 1 84 ? -9.680 4.239 11.991 1.00 95.19 84 ALA A O 1
ATOM 658 N N . LEU A 1 85 ? -11.174 4.371 13.650 1.00 96.31 85 LEU A N 1
ATOM 659 C CA . LEU A 1 85 ? -12.323 3.983 12.823 1.00 96.31 85 LEU A CA 1
ATOM 660 C C . LEU A 1 85 ? -12.712 5.079 11.822 1.00 96.31 85 LEU A C 1
ATOM 662 O O . LEU A 1 85 ? -13.092 4.761 10.691 1.00 96.31 85 LEU A O 1
ATOM 666 N N . LEU A 1 86 ? -12.617 6.347 12.224 1.00 94.44 86 LEU A N 1
ATOM 667 C CA . LEU A 1 86 ? -12.881 7.499 11.370 1.00 94.44 86 LEU A CA 1
ATOM 668 C C . LEU A 1 86 ? -11.878 7.546 10.212 1.00 94.44 86 LEU A C 1
ATOM 670 O O . LEU A 1 86 ? -12.298 7.541 9.055 1.00 94.44 86 LEU A O 1
ATOM 674 N N . ASP A 1 87 ? -10.579 7.470 10.510 1.00 94.31 87 ASP A N 1
ATOM 675 C CA . ASP A 1 87 ? -9.500 7.440 9.517 1.00 94.31 87 ASP A CA 1
ATOM 676 C C . ASP A 1 87 ? -9.647 6.256 8.554 1.00 94.31 87 ASP A C 1
ATOM 678 O O . ASP A 1 87 ? -9.519 6.401 7.334 1.00 94.31 87 ASP A O 1
ATOM 682 N N . MET A 1 88 ? -10.010 5.080 9.080 1.00 95.81 88 MET A N 1
ATOM 683 C CA . MET A 1 88 ? -10.279 3.894 8.268 1.00 95.81 88 MET A CA 1
ATOM 684 C C . MET A 1 88 ? -11.388 4.178 7.256 1.00 95.81 88 MET A C 1
ATOM 686 O O . MET A 1 88 ? -11.267 3.818 6.082 1.00 95.81 88 MET A O 1
ATOM 690 N N . CYS A 1 89 ? -12.473 4.808 7.702 1.00 95.50 89 CYS A N 1
ATOM 691 C CA . CYS A 1 89 ? -13.615 5.077 6.848 1.00 95.50 89 CYS A CA 1
ATOM 692 C C . CYS A 1 89 ? -13.342 6.192 5.843 1.00 95.50 89 CYS A C 1
ATOM 694 O O . CYS A 1 89 ? -13.691 6.012 4.678 1.00 95.50 89 CYS A O 1
ATOM 696 N N . ILE A 1 90 ? -12.684 7.286 6.243 1.00 92.44 90 ILE A N 1
ATOM 697 C CA . ILE A 1 90 ? -12.290 8.386 5.346 1.00 92.44 90 ILE A CA 1
ATOM 698 C C . ILE A 1 90 ? -11.362 7.863 4.244 1.00 92.44 90 ILE A C 1
ATOM 700 O O . ILE A 1 90 ? -11.626 8.082 3.061 1.00 92.44 90 ILE A O 1
ATOM 704 N N . GLY A 1 91 ? -10.364 7.044 4.595 1.00 91.81 91 GLY A N 1
ATOM 705 C CA . GLY A 1 91 ? -9.535 6.326 3.617 1.00 91.81 91 GLY A CA 1
ATOM 706 C C . GLY A 1 91 ? -10.295 5.289 2.777 1.00 91.81 91 GLY A C 1
ATOM 707 O O . GLY A 1 91 ? -9.773 4.726 1.813 1.00 91.81 91 GLY A O 1
ATOM 708 N N . GLY A 1 92 ? -11.540 5.013 3.161 1.00 93.56 92 GLY A N 1
ATOM 709 C CA . GLY A 1 92 ? -12.380 3.890 2.778 1.00 93.56 92 GLY A CA 1
ATOM 710 C C . GLY A 1 92 ? -11.650 2.566 2.671 1.00 93.56 92 GLY A C 1
ATOM 711 O O . GLY A 1 92 ? -11.757 1.817 1.692 1.00 93.56 92 GLY A O 1
ATOM 712 N N . LEU A 1 93 ? -10.918 2.293 3.731 1.00 95.25 93 LEU A N 1
ATOM 713 C CA . LEU A 1 93 ? -10.255 1.044 3.984 1.00 95.25 93 LEU A CA 1
ATOM 714 C C . LEU A 1 93 ? -11.263 0.054 4.567 1.00 95.25 93 LEU A C 1
ATOM 716 O O . LEU A 1 93 ? -12.272 0.414 5.183 1.00 95.25 93 LEU A O 1
ATOM 720 N N . ASN A 1 94 ? -10.999 -1.223 4.332 1.00 95.50 94 ASN A N 1
ATOM 721 C CA . ASN A 1 94 ? -11.731 -2.316 4.933 1.00 95.50 94 ASN A CA 1
ATOM 722 C C . ASN A 1 94 ? -10.733 -3.338 5.502 1.00 95.50 94 ASN A C 1
ATOM 724 O O . ASN A 1 94 ? -9.989 -3.962 4.733 1.00 95.50 94 ASN A O 1
ATOM 728 N N . PRO A 1 95 ? -10.730 -3.561 6.824 1.00 94.69 95 PRO A N 1
ATOM 729 C CA . PRO A 1 95 ? -9.757 -4.435 7.460 1.00 94.69 95 PRO A CA 1
ATOM 730 C C . PRO A 1 95 ? -9.954 -5.906 7.061 1.00 94.69 95 PRO A C 1
ATOM 732 O O . PRO A 1 95 ? -8.979 -6.641 6.972 1.00 94.69 95 PRO A O 1
ATOM 735 N N . SER A 1 96 ? -11.168 -6.327 6.672 1.00 93.75 96 SER A N 1
ATOM 736 C CA . SER A 1 96 ? -11.410 -7.686 6.139 1.00 93.75 96 SER A CA 1
ATOM 737 C C . SER A 1 96 ? -10.692 -7.969 4.812 1.00 93.75 96 SER A C 1
ATOM 739 O O . SER A 1 96 ? -10.527 -9.123 4.426 1.00 93.75 96 SER A O 1
ATOM 741 N N . LYS A 1 97 ? -10.248 -6.919 4.110 1.00 92.25 97 LYS A N 1
ATOM 742 C CA . LYS A 1 97 ? -9.457 -7.011 2.875 1.00 92.25 97 LYS A CA 1
ATOM 743 C C . LYS A 1 97 ? -7.959 -6.832 3.126 1.00 92.25 97 LYS A C 1
ATOM 745 O O . LYS A 1 97 ? -7.218 -6.609 2.172 1.00 92.25 97 LYS A O 1
ATOM 750 N N . ASN A 1 98 ? -7.518 -6.878 4.386 1.00 90.81 98 ASN A N 1
ATOM 751 C CA . ASN A 1 98 ? -6.142 -6.593 4.802 1.00 90.81 98 ASN A CA 1
ATOM 752 C C . ASN A 1 98 ? -5.653 -5.209 4.348 1.00 90.81 98 ASN A C 1
ATOM 754 O O . ASN A 1 98 ? -4.464 -5.021 4.108 1.00 90.81 98 ASN A O 1
ATOM 758 N N . GLN A 1 99 ? -6.566 -4.245 4.182 1.00 94.06 99 GLN A N 1
ATOM 759 C CA . GLN A 1 99 ? -6.216 -2.895 3.741 1.00 94.06 99 GLN A CA 1
ATOM 760 C C . GLN A 1 99 ? -5.637 -2.060 4.887 1.00 94.06 99 GLN A C 1
ATOM 762 O O . GLN A 1 99 ? -4.754 -1.239 4.649 1.00 94.06 99 GLN A O 1
ATOM 767 N N . CYS A 1 100 ? -6.057 -2.318 6.119 1.00 94.56 100 CYS A N 1
ATOM 768 C CA . CYS A 1 100 ? -5.580 -1.655 7.323 1.00 94.56 100 CYS A CA 1
ATOM 769 C C . CYS A 1 100 ? -5.609 -2.611 8.515 1.00 94.56 100 CYS A C 1
ATOM 771 O O . CYS A 1 100 ? -6.289 -3.640 8.478 1.00 94.56 100 CYS A O 1
ATOM 773 N N . TYR A 1 101 ? -4.892 -2.234 9.565 1.00 94.12 101 TYR A N 1
ATOM 774 C CA . TYR A 1 101 ? -4.797 -2.955 10.825 1.00 94.12 101 TYR A CA 1
ATOM 775 C C . TYR A 1 101 ? -4.939 -1.962 11.973 1.00 94.12 101 TYR A C 1
ATOM 777 O O . TYR A 1 101 ? -4.458 -0.835 11.880 1.00 94.12 101 TYR A O 1
ATOM 785 N N . PHE A 1 102 ? -5.579 -2.390 13.053 1.00 94.56 102 PHE A N 1
ATOM 786 C CA . PHE A 1 102 ? -5.616 -1.634 14.297 1.00 94.56 102 PHE A CA 1
ATOM 787 C C . PHE A 1 102 ? -4.500 -2.152 15.193 1.00 94.56 102 PHE A C 1
ATOM 789 O O . PHE A 1 102 ? -4.432 -3.352 15.457 1.00 94.56 102 PHE A O 1
ATOM 796 N N . VAL A 1 103 ? -3.610 -1.262 15.617 1.00 91.88 103 VAL A N 1
ATOM 797 C CA . VAL A 1 103 ? -2.444 -1.596 16.431 1.00 91.88 103 VAL A CA 1
ATOM 798 C C . VAL A 1 103 ? -2.539 -0.847 17.760 1.00 91.88 103 VAL A C 1
ATOM 800 O O . VAL A 1 103 ? -2.589 0.384 17.756 1.00 91.88 103 VAL A O 1
ATOM 803 N N . PRO A 1 104 ? -2.585 -1.560 18.897 1.00 91.62 104 PRO A N 1
ATOM 804 C CA . PRO A 1 104 ? -2.565 -0.935 20.211 1.00 91.62 104 PRO A CA 1
ATOM 805 C C . PRO A 1 104 ? -1.145 -0.461 20.545 1.00 91.62 104 PRO A C 1
ATOM 807 O O . PRO A 1 104 ? -0.214 -1.266 20.592 1.00 91.62 104 PRO A O 1
ATOM 810 N N . MET A 1 105 ? -0.996 0.834 20.810 1.00 89.00 105 MET A N 1
ATOM 811 C CA . MET A 1 105 ? 0.233 1.472 21.285 1.00 89.00 105 MET A CA 1
ATOM 812 C C . MET A 1 105 ? -0.039 2.045 22.679 1.00 89.00 105 MET A C 1
ATOM 814 O O . MET A 1 105 ? -0.619 3.119 22.822 1.00 89.00 105 MET A O 1
ATOM 818 N N . GLY A 1 106 ? 0.290 1.283 23.726 1.00 89.50 106 GLY A N 1
ATOM 819 C CA . GLY A 1 106 ? -0.154 1.602 25.087 1.00 89.50 106 GLY A CA 1
ATOM 820 C C . GLY A 1 106 ? -1.680 1.508 25.216 1.00 89.50 106 GLY A C 1
ATOM 821 O O . GLY A 1 106 ? -2.256 0.451 24.955 1.00 89.50 106 GLY A O 1
ATOM 822 N N . ASP A 1 107 ? -2.328 2.605 25.611 1.00 91.75 107 ASP A N 1
ATOM 823 C CA . ASP A 1 107 ? -3.789 2.756 25.675 1.00 91.75 107 ASP A CA 1
ATOM 824 C C . ASP A 1 107 ? -4.381 3.460 24.434 1.00 91.75 107 ASP A C 1
ATOM 826 O O . ASP A 1 107 ? -5.567 3.797 24.410 1.00 91.75 107 ASP A O 1
ATOM 830 N N . GLN A 1 108 ? -3.585 3.662 23.379 1.00 93.94 108 GLN A N 1
ATOM 831 C CA . GLN A 1 108 ? -4.023 4.298 22.137 1.00 93.94 108 GLN A CA 1
ATOM 832 C C . GLN A 1 108 ? -4.212 3.265 21.022 1.00 93.94 108 GLN A C 1
ATOM 834 O O . GLN A 1 108 ? -3.318 2.473 20.718 1.00 93.94 108 GLN A O 1
ATOM 839 N N . CYS A 1 109 ? -5.379 3.278 20.381 1.00 93.94 109 CYS A N 1
ATOM 840 C CA . CYS A 1 109 ? -5.640 2.523 19.161 1.00 93.94 109 CYS A CA 1
ATOM 841 C C . CYS A 1 109 ? -5.125 3.312 17.953 1.00 93.94 109 CYS A C 1
ATOM 843 O O . CYS A 1 109 ? -5.632 4.392 17.659 1.00 93.94 109 CYS A O 1
ATOM 845 N N . THR A 1 110 ? -4.140 2.764 17.243 1.00 91.50 110 THR A N 1
ATOM 846 C CA . THR A 1 110 ? -3.555 3.384 16.049 1.00 91.50 110 THR A CA 1
ATOM 847 C C . THR A 1 110 ? -3.976 2.628 14.799 1.00 91.50 110 THR A C 1
ATOM 849 O O . THR A 1 110 ? -3.842 1.404 14.725 1.00 91.50 110 THR A O 1
ATOM 852 N N . LEU A 1 111 ? -4.454 3.345 13.782 1.00 93.75 111 LEU A N 1
ATOM 853 C CA . LEU A 1 111 ? -4.698 2.758 12.471 1.00 93.75 111 LEU A CA 1
ATOM 854 C C . LEU A 1 111 ? -3.394 2.705 11.673 1.00 93.75 111 LEU A C 1
ATOM 856 O O . LEU A 1 111 ? -2.800 3.733 11.363 1.00 93.75 111 LEU A O 1
ATOM 860 N N . MET A 1 112 ? -2.982 1.505 11.280 1.00 90.00 112 MET A N 1
ATOM 861 C CA . MET A 1 112 ? -1.876 1.302 10.352 1.00 90.00 112 MET A CA 1
ATOM 862 C C . MET A 1 112 ? -2.398 0.861 8.994 1.00 90.00 112 MET A C 1
ATOM 864 O O . MET A 1 112 ? -3.233 -0.043 8.884 1.00 90.00 112 MET A O 1
ATOM 868 N N . THR A 1 113 ? -1.874 1.463 7.933 1.00 90.19 113 THR A N 1
ATOM 869 C CA . THR A 1 113 ? -2.322 1.167 6.573 1.00 90.19 113 THR A CA 1
ATOM 870 C C . THR A 1 113 ? -1.389 0.172 5.900 1.00 90.19 113 THR A C 1
ATOM 872 O O . THR A 1 113 ? -0.177 0.348 5.850 1.00 90.19 113 THR A O 1
ATOM 875 N N . SER A 1 114 ? -1.946 -0.898 5.339 1.00 88.81 114 SER A N 1
ATOM 876 C CA . SER A 1 114 ? -1.163 -1.813 4.505 1.00 88.81 114 SER A CA 1
ATOM 877 C C . SER A 1 114 ? -0.793 -1.151 3.173 1.00 88.81 114 SER A C 1
ATOM 879 O O . SER A 1 114 ? -1.435 -0.197 2.738 1.00 88.81 114 SER A O 1
ATOM 881 N N . TYR A 1 115 ? 0.145 -1.727 2.421 1.00 85.38 115 TYR A N 1
ATOM 882 C CA . TYR A 1 115 ? 0.413 -1.243 1.062 1.00 85.38 115 TYR A CA 1
ATOM 883 C C . TYR A 1 115 ? -0.826 -1.331 0.143 1.00 85.38 115 TYR A C 1
ATOM 885 O O . TYR A 1 115 ? -1.034 -0.444 -0.683 1.00 85.38 115 TYR A O 1
ATOM 893 N N . PHE A 1 116 ? -1.698 -2.333 0.329 1.00 89.81 116 PHE A N 1
ATOM 894 C CA . PHE A 1 116 ? -2.977 -2.420 -0.385 1.00 89.81 116 PHE A CA 1
ATOM 895 C C . PHE A 1 116 ? -3.917 -1.273 -0.012 1.00 89.81 116 PHE A C 1
ATOM 897 O O . PHE A 1 116 ? -4.629 -0.744 -0.867 1.00 89.81 116 PHE A O 1
ATOM 904 N N . GLY A 1 117 ? -3.926 -0.888 1.264 1.00 92.31 117 GLY A N 1
ATOM 905 C CA . GLY A 1 117 ? -4.681 0.256 1.757 1.00 92.31 117 GLY A CA 1
ATOM 906 C C . GLY A 1 117 ? -4.174 1.556 1.155 1.00 92.31 117 GLY A C 1
ATOM 907 O O . GLY A 1 117 ? -4.966 2.304 0.596 1.00 92.31 117 GLY A O 1
ATOM 908 N N . LYS A 1 118 ? -2.854 1.758 1.123 1.00 91.19 118 LYS A N 1
ATOM 909 C CA . LYS A 1 118 ? -2.237 2.923 0.478 1.00 91.19 118 LYS A CA 1
ATOM 910 C C . LYS A 1 118 ? -2.599 3.012 -0.996 1.00 91.19 118 LYS A C 1
ATOM 912 O O . LYS A 1 118 ? -3.053 4.053 -1.450 1.00 91.19 118 LYS A O 1
ATOM 917 N N . GLN A 1 119 ? -2.476 1.909 -1.739 1.00 92.69 119 GLN A N 1
ATOM 918 C CA . GLN A 1 119 ? -2.913 1.865 -3.137 1.00 92.69 119 GLN A CA 1
ATOM 919 C C . GLN A 1 119 ? -4.410 2.168 -3.273 1.00 92.69 119 GLN A C 1
ATOM 921 O O . GLN A 1 119 ? -4.813 2.828 -4.224 1.00 92.69 119 GLN A O 1
ATOM 926 N N . THR A 1 120 ? -5.240 1.696 -2.340 1.00 92.56 120 THR A N 1
ATOM 927 C CA . THR A 1 120 ? -6.685 1.966 -2.339 1.00 92.56 120 THR A CA 1
ATOM 928 C C . THR A 1 120 ? -6.979 3.446 -2.103 1.00 92.56 120 THR A C 1
ATOM 930 O O . THR A 1 120 ? -7.830 3.998 -2.794 1.00 92.56 120 THR A O 1
ATOM 933 N N . MET A 1 121 ? -6.282 4.084 -1.162 1.00 91.94 121 MET A N 1
ATOM 934 C CA . MET A 1 121 ? -6.442 5.504 -0.844 1.00 91.94 121 MET A CA 1
ATOM 935 C C . MET A 1 121 ? -5.944 6.385 -1.986 1.00 91.94 121 MET A C 1
ATOM 937 O O . MET A 1 121 ? -6.677 7.248 -2.450 1.00 91.94 121 MET A O 1
ATOM 941 N N . VAL A 1 122 ? -4.752 6.106 -2.517 1.00 92.06 122 VAL A N 1
ATOM 942 C CA . VAL A 1 122 ? -4.172 6.867 -3.633 1.00 92.06 122 VAL A CA 1
ATOM 943 C C . VAL A 1 122 ? -5.068 6.834 -4.868 1.00 92.06 122 VAL A C 1
ATOM 945 O O . VAL A 1 122 ? -5.304 7.874 -5.465 1.00 92.06 122 VAL A O 1
ATOM 948 N N . LYS A 1 123 ? -5.668 5.685 -5.209 1.00 91.69 123 LYS A N 1
ATOM 949 C CA . LYS A 1 123 ? -6.613 5.575 -6.341 1.00 91.69 123 LYS A CA 1
ATOM 950 C C . LYS A 1 123 ? -7.918 6.359 -6.170 1.00 91.69 123 LYS A C 1
ATOM 952 O O . LYS A 1 123 ? -8.711 6.419 -7.102 1.00 91.69 123 LYS A O 1
ATOM 957 N N . ARG A 1 124 ? -8.195 6.893 -4.981 1.00 88.56 124 ARG A N 1
ATOM 958 C CA . ARG A 1 124 ? -9.372 7.737 -4.731 1.00 88.56 124 ARG A CA 1
ATOM 959 C C . ARG A 1 124 ? -9.068 9.217 -4.896 1.00 88.56 124 ARG A C 1
ATOM 961 O O . ARG A 1 124 ? -10.006 9.995 -5.039 1.00 88.56 124 ARG A O 1
ATOM 968 N N . ILE A 1 125 ? -7.790 9.590 -4.896 1.00 88.00 125 ILE A N 1
ATOM 969 C CA . ILE A 1 125 ? -7.371 10.950 -5.205 1.00 88.00 125 ILE A CA 1
ATOM 970 C C . ILE A 1 125 ? -7.779 11.241 -6.651 1.00 88.00 125 ILE A C 1
ATOM 972 O O . ILE A 1 125 ? -7.562 10.430 -7.557 1.00 88.00 125 ILE A O 1
ATOM 976 N N . LYS A 1 126 ? -8.402 12.400 -6.867 1.00 87.75 126 LYS A N 1
ATOM 977 C CA . LYS A 1 126 ? -8.898 12.807 -8.183 1.00 87.75 126 LYS A CA 1
ATOM 978 C C . LYS A 1 126 ? -7.782 12.733 -9.231 1.00 87.75 126 LYS A C 1
ATOM 980 O O . LYS A 1 126 ? -6.675 13.215 -9.015 1.00 87.75 126 LYS A O 1
ATOM 985 N N . GLY A 1 127 ? -8.086 12.136 -10.380 1.00 90.81 127 GLY A N 1
ATOM 986 C CA . GLY A 1 127 ? -7.138 11.988 -11.485 1.00 90.81 127 GLY A CA 1
ATOM 987 C C . GLY A 1 127 ? -6.090 10.891 -11.284 1.00 90.81 127 GLY A C 1
ATOM 988 O O . GLY A 1 127 ? -5.273 10.698 -12.171 1.00 90.81 127 GLY A O 1
ATOM 989 N N . VAL A 1 128 ? -6.097 10.140 -10.178 1.00 93.44 128 VAL A N 1
ATOM 990 C CA . VAL A 1 128 ? -5.305 8.907 -10.089 1.00 93.44 128 VAL A CA 1
ATOM 991 C C . VAL A 1 128 ? -6.077 7.761 -10.733 1.00 93.44 128 VAL A C 1
ATOM 993 O O . VAL A 1 128 ? -7.176 7.416 -10.306 1.00 93.44 128 VAL A O 1
ATOM 996 N N . ILE A 1 129 ? -5.481 7.140 -11.747 1.00 95.12 129 ILE A N 1
ATOM 997 C CA . ILE A 1 129 ? -6.086 6.048 -12.515 1.00 95.12 129 ILE A CA 1
ATOM 998 C C . ILE A 1 129 ? -5.735 4.697 -11.886 1.00 95.12 129 ILE A C 1
ATOM 1000 O O . ILE A 1 129 ? -6.611 3.871 -11.625 1.00 95.12 129 ILE A O 1
ATOM 1004 N N . ASP A 1 130 ? -4.447 4.444 -11.640 1.00 95.56 130 ASP A N 1
ATOM 1005 C CA . ASP A 1 130 ? -3.988 3.168 -11.090 1.00 95.56 130 ASP A CA 1
ATOM 1006 C C . ASP A 1 130 ? -2.595 3.272 -10.457 1.00 95.56 130 ASP A C 1
ATOM 1008 O O . ASP A 1 130 ? -1.872 4.244 -10.652 1.00 95.56 130 ASP A O 1
ATOM 1012 N N . VAL A 1 131 ? -2.194 2.234 -9.723 1.00 96.00 131 VAL A N 1
ATOM 1013 C CA . VAL A 1 131 ? -0.834 2.080 -9.194 1.00 96.00 131 VAL A CA 1
ATOM 1014 C C . VAL A 1 131 ? -0.289 0.734 -9.645 1.00 96.00 131 VAL A C 1
ATOM 1016 O O . VAL A 1 131 ? -0.866 -0.309 -9.327 1.00 96.00 131 VAL A O 1
ATOM 1019 N N . ARG A 1 132 ? 0.830 0.752 -10.367 1.00 95.88 132 ARG A N 1
ATOM 1020 C CA . ARG A 1 132 ? 1.496 -0.433 -10.916 1.00 95.88 132 ARG A CA 1
ATOM 1021 C C . ARG A 1 132 ? 2.916 -0.541 -10.397 1.00 95.88 132 ARG A C 1
ATOM 1023 O O . ARG A 1 132 ? 3.538 0.464 -10.080 1.00 95.88 132 ARG A O 1
ATOM 1030 N N . SER A 1 133 ? 3.416 -1.761 -10.303 1.00 96.50 133 SER A N 1
ATOM 1031 C CA . SER A 1 133 ? 4.804 -2.034 -9.957 1.00 96.50 133 SER A CA 1
ATOM 1032 C C . SER A 1 133 ? 5.228 -3.383 -10.501 1.00 96.50 133 SER A C 1
ATOM 1034 O O . SER A 1 133 ? 4.398 -4.281 -10.674 1.00 96.50 133 SER A O 1
ATOM 1036 N N . ASP A 1 134 ? 6.525 -3.525 -10.734 1.00 97.12 134 ASP A N 1
ATOM 1037 C CA . ASP A 1 134 ? 7.142 -4.818 -10.979 1.00 97.12 134 ASP A CA 1
ATOM 1038 C C . ASP A 1 134 ? 8.596 -4.815 -10.503 1.00 97.12 134 ASP A C 1
ATOM 1040 O O . ASP A 1 134 ? 9.196 -3.766 -10.242 1.00 97.12 134 ASP A O 1
ATOM 1044 N N . VAL A 1 135 ? 9.164 -6.006 -10.365 1.00 97.56 135 VAL A N 1
ATOM 1045 C CA . VAL A 1 135 ? 10.597 -6.164 -10.138 1.00 97.56 135 VAL A CA 1
ATOM 1046 C C . VAL A 1 135 ? 11.364 -6.092 -11.449 1.00 97.56 135 VAL A C 1
ATOM 1048 O O . VAL A 1 135 ? 10.891 -6.501 -12.508 1.00 97.56 135 VAL A O 1
ATOM 1051 N N . ILE A 1 136 ? 12.594 -5.610 -11.353 1.00 98.06 136 ILE A N 1
ATOM 1052 C CA . ILE A 1 136 ? 13.558 -5.627 -12.441 1.00 98.06 136 ILE A CA 1
ATOM 1053 C C . ILE A 1 136 ? 14.474 -6.816 -12.175 1.00 98.06 136 ILE A C 1
ATOM 1055 O O . ILE A 1 136 ? 15.209 -6.835 -11.189 1.00 98.06 136 ILE A O 1
ATOM 1059 N N . TYR A 1 137 ? 14.405 -7.829 -13.032 1.00 98.12 137 TYR A N 1
ATOM 1060 C CA . TYR A 1 137 ? 15.385 -8.915 -13.073 1.00 98.12 137 TYR A CA 1
ATOM 1061 C C . TYR A 1 137 ? 16.566 -8.554 -13.984 1.00 98.12 137 TYR A C 1
ATOM 1063 O O . TYR A 1 137 ? 16.384 -7.768 -14.912 1.00 98.12 137 TYR A O 1
ATOM 1071 N N . LYS A 1 138 ? 17.724 -9.202 -13.798 1.00 97.81 138 LYS A N 1
ATOM 1072 C CA . LYS A 1 138 ? 18.922 -9.084 -14.659 1.00 97.81 138 LYS A CA 1
ATOM 1073 C C . LYS A 1 138 ? 18.609 -9.186 -16.156 1.00 97.81 138 LYS A C 1
ATOM 1075 O O . LYS A 1 138 ? 19.154 -8.429 -16.944 1.00 97.81 138 LYS A O 1
ATOM 1080 N N . ASP A 1 139 ? 17.715 -10.101 -16.529 1.00 97.50 139 ASP A N 1
ATOM 1081 C CA . ASP A 1 139 ? 17.313 -10.355 -17.919 1.00 97.50 139 ASP A CA 1
ATOM 1082 C C . ASP A 1 139 ? 16.031 -9.606 -18.336 1.00 97.50 139 ASP A C 1
ATOM 1084 O O . ASP A 1 139 ? 15.377 -9.981 -19.308 1.00 97.50 139 ASP A O 1
ATOM 1088 N N . THR A 1 140 ? 15.616 -8.579 -17.591 1.00 97.62 140 THR A N 1
ATOM 1089 C CA . THR A 1 140 ? 14.505 -7.711 -18.012 1.00 97.62 140 THR A CA 1
ATOM 1090 C C . THR A 1 140 ? 15.004 -6.775 -19.101 1.00 97.62 140 THR A C 1
ATOM 1092 O O . THR A 1 140 ? 16.027 -6.121 -18.921 1.00 97.62 140 THR A O 1
ATOM 1095 N N . CYS A 1 141 ? 14.278 -6.664 -20.212 1.00 97.38 141 CYS A N 1
ATOM 1096 C CA . CYS A 1 141 ? 14.591 -5.675 -21.235 1.00 97.38 141 CYS A CA 1
ATOM 1097 C C . CYS A 1 141 ? 13.913 -4.353 -20.863 1.00 97.38 141 CYS A C 1
ATOM 1099 O O . CYS A 1 141 ? 12.681 -4.270 -20.813 1.00 97.38 141 CYS A O 1
ATOM 1101 N N . TYR A 1 142 ? 14.712 -3.329 -20.576 1.00 97.00 142 TYR A N 1
ATOM 1102 C CA . TYR A 1 142 ? 14.222 -2.000 -20.236 1.00 97.00 142 TYR A CA 1
ATOM 1103 C C . TYR A 1 142 ? 15.170 -0.908 -20.731 1.00 97.00 142 TYR A C 1
ATOM 1105 O O . TYR A 1 142 ? 16.356 -1.144 -20.951 1.00 97.00 142 TYR A O 1
ATOM 1113 N N . GLU A 1 143 ? 14.626 0.292 -20.876 1.00 97.00 143 GLU A N 1
ATOM 1114 C CA . GLU A 1 143 ? 15.363 1.529 -21.112 1.00 97.00 143 GLU A CA 1
ATOM 1115 C C . GLU A 1 143 ? 15.133 2.446 -19.909 1.00 97.00 143 GLU A C 1
ATOM 1117 O O . GLU A 1 143 ? 13.991 2.611 -19.466 1.00 97.00 143 GLU A O 1
ATOM 1122 N N . LEU A 1 144 ? 16.211 3.020 -19.370 1.00 96.12 144 LEU A N 1
ATOM 1123 C CA . LEU A 1 144 ? 16.100 4.152 -18.453 1.00 96.12 144 LEU A CA 1
ATOM 1124 C C . LEU A 1 144 ? 15.963 5.418 -19.286 1.00 96.12 144 LEU A C 1
ATOM 1126 O O . LEU A 1 144 ? 16.739 5.660 -20.212 1.00 96.12 144 LEU A O 1
ATOM 1130 N N . THR A 1 145 ? 14.946 6.194 -18.963 1.00 95.38 145 THR A N 1
ATOM 1131 C CA . THR A 1 145 ? 14.579 7.429 -19.646 1.00 95.38 145 THR A CA 1
ATOM 1132 C C . THR A 1 145 ? 14.475 8.549 -18.623 1.00 95.38 145 THR A C 1
ATOM 1134 O O . THR A 1 145 ? 14.555 8.301 -17.425 1.00 95.38 145 THR A O 1
ATOM 1137 N N . LEU A 1 146 ? 14.278 9.778 -19.087 1.00 93.81 146 LEU A N 1
ATOM 1138 C CA . LEU A 1 146 ? 13.944 10.899 -18.218 1.00 93.81 146 LEU A CA 1
ATOM 1139 C C . LEU A 1 146 ? 12.522 11.362 -18.517 1.00 93.81 146 LEU A C 1
ATOM 1141 O O . LEU A 1 146 ? 12.102 11.356 -19.678 1.00 93.81 146 LEU A O 1
ATOM 1145 N N . ASP A 1 147 ? 11.796 11.766 -17.480 1.00 87.81 147 ASP A N 1
ATOM 1146 C CA . ASP A 1 147 ? 10.551 12.505 -17.648 1.00 87.81 147 ASP A CA 1
ATOM 1147 C C . ASP A 1 147 ? 10.822 13.931 -18.172 1.00 87.81 147 ASP A C 1
ATOM 1149 O O . ASP A 1 147 ? 11.964 14.368 -18.346 1.00 87.81 147 ASP A O 1
ATOM 1153 N N . VAL A 1 148 ? 9.750 14.686 -18.420 1.00 85.25 148 VAL A N 1
ATOM 1154 C CA . VAL A 1 148 ? 9.837 16.067 -18.928 1.00 85.25 148 VAL A CA 1
ATOM 1155 C C . VAL A 1 148 ? 10.527 17.043 -17.962 1.00 85.25 148 VAL A C 1
ATOM 1157 O O . VAL A 1 148 ? 10.858 18.158 -18.363 1.00 85.25 148 VAL A O 1
ATOM 1160 N N . TYR A 1 149 ? 10.755 16.639 -16.710 1.00 87.00 149 TYR A N 1
ATOM 1161 C CA . TYR A 1 149 ? 11.403 17.420 -15.657 1.00 87.00 149 TYR A CA 1
ATOM 1162 C C . TYR A 1 149 ? 12.8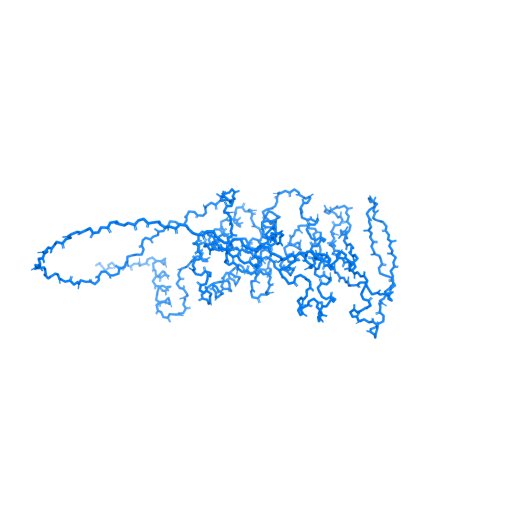22 16.929 -15.332 1.00 87.00 149 TYR A C 1
ATOM 1164 O O . TYR A 1 149 ? 13.486 17.522 -14.483 1.00 87.00 149 TYR A O 1
ATOM 1172 N N . GLY A 1 150 ? 13.308 15.887 -16.015 1.00 88.31 150 GLY A N 1
ATOM 1173 C CA . GLY A 1 150 ? 14.636 15.319 -15.798 1.00 88.31 150 GLY A CA 1
ATOM 1174 C C . GLY A 1 150 ? 14.719 14.295 -14.663 1.00 88.31 150 GLY A C 1
ATOM 1175 O O . GLY A 1 150 ? 15.830 13.988 -14.237 1.00 88.31 150 GLY A O 1
ATOM 1176 N N . ASN A 1 151 ? 13.595 13.767 -14.167 1.00 89.88 151 ASN A N 1
ATOM 1177 C CA . ASN A 1 151 ? 13.596 12.648 -13.220 1.00 89.88 151 ASN A CA 1
ATOM 1178 C C . ASN A 1 151 ? 13.708 11.312 -13.957 1.00 89.88 151 ASN A C 1
ATOM 1180 O O . ASN A 1 151 ? 13.169 11.165 -15.054 1.00 89.88 151 ASN A O 1
ATOM 1184 N N . ASP A 1 152 ? 14.335 10.322 -13.324 1.00 92.44 152 ASP A N 1
ATOM 1185 C CA . ASP A 1 152 ? 14.426 8.970 -13.873 1.00 92.44 152 ASP A CA 1
ATOM 1186 C C . ASP A 1 152 ? 13.036 8.347 -14.096 1.00 92.44 152 ASP A C 1
ATOM 1188 O O . ASP A 1 152 ? 12.185 8.313 -13.203 1.00 92.44 152 ASP A O 1
ATOM 1192 N N . ASP A 1 153 ? 12.840 7.774 -15.279 1.00 94.75 153 ASP A N 1
ATOM 1193 C CA . ASP A 1 153 ? 11.702 6.933 -15.633 1.00 94.75 153 ASP A CA 1
ATOM 1194 C C . ASP A 1 153 ? 12.191 5.624 -16.270 1.00 94.75 153 ASP A C 1
ATOM 1196 O O . ASP A 1 153 ? 13.348 5.484 -16.676 1.00 94.75 153 ASP A O 1
ATOM 1200 N N . ILE A 1 154 ? 11.312 4.628 -16.330 1.00 95.56 154 ILE A N 1
ATOM 1201 C CA . ILE A 1 154 ? 11.641 3.307 -16.862 1.00 95.56 154 ILE A CA 1
ATOM 1202 C C . ILE A 1 154 ? 10.610 2.852 -17.886 1.00 95.56 154 ILE A C 1
ATOM 1204 O O . ILE A 1 154 ? 9.404 2.805 -17.633 1.00 95.56 154 ILE A O 1
ATOM 1208 N N . LYS A 1 155 ? 11.110 2.421 -19.043 1.00 95.50 155 LYS A N 1
ATOM 1209 C CA . LYS A 1 155 ? 10.311 1.815 -20.103 1.00 95.50 155 LYS A CA 1
ATOM 1210 C C . LYS A 1 155 ? 10.664 0.341 -20.239 1.00 95.50 155 LYS A C 1
ATOM 1212 O O . LYS A 1 155 ? 11.759 -0.005 -20.670 1.00 95.50 155 LYS A O 1
ATOM 1217 N N . ILE A 1 156 ? 9.719 -0.538 -19.912 1.00 95.88 156 ILE A N 1
ATOM 1218 C CA . ILE A 1 156 ? 9.871 -1.981 -20.136 1.00 95.88 156 ILE A CA 1
ATOM 1219 C C . ILE A 1 156 ? 9.666 -2.273 -21.625 1.00 95.88 156 ILE A C 1
ATOM 1221 O O . ILE A 1 156 ? 8.578 -2.066 -22.160 1.00 95.88 156 ILE A O 1
ATOM 1225 N N . THR A 1 157 ? 10.713 -2.753 -22.293 1.00 97.00 157 THR A N 1
ATOM 1226 C CA . THR A 1 157 ? 10.708 -3.082 -23.729 1.00 97.00 157 THR A CA 1
ATOM 1227 C C . THR A 1 157 ? 10.500 -4.574 -23.984 1.00 97.00 157 THR A C 1
ATOM 1229 O O . THR A 1 157 ? 10.095 -4.964 -25.077 1.00 97.00 157 THR A O 1
ATOM 1232 N N . GLY A 1 158 ? 10.703 -5.414 -22.966 1.00 95.31 158 GLY A N 1
ATOM 1233 C CA . GLY A 1 158 ? 10.435 -6.846 -23.029 1.00 95.31 158 GLY A CA 1
ATOM 1234 C C . GLY A 1 158 ? 10.466 -7.509 -21.647 1.00 95.31 158 GLY A C 1
ATOM 1235 O O . GLY A 1 158 ? 11.203 -7.074 -20.759 1.00 95.31 158 GLY A O 1
ATOM 1236 N N . PRO A 1 159 ? 9.660 -8.562 -21.427 1.00 94.94 159 PRO A N 1
ATOM 1237 C CA . PRO A 1 159 ? 9.603 -9.235 -20.138 1.00 94.94 159 PRO A CA 1
ATOM 1238 C C . PRO A 1 159 ? 10.848 -10.096 -19.896 1.00 94.94 159 PRO A C 1
ATOM 1240 O O . PRO A 1 159 ? 11.373 -10.721 -20.814 1.00 94.94 159 PRO A O 1
ATOM 1243 N N . CYS A 1 160 ? 11.240 -10.243 -18.628 1.00 96.06 160 CYS A N 1
ATOM 1244 C CA . CYS A 1 160 ? 12.174 -11.297 -18.232 1.00 96.06 160 CYS A CA 1
ATOM 1245 C C . CYS A 1 160 ? 11.549 -12.687 -18.510 1.00 96.06 160 CYS A C 1
ATOM 1247 O O . CYS A 1 160 ? 10.394 -12.910 -18.094 1.00 96.06 160 CYS A O 1
ATOM 1249 N N . PRO A 1 161 ? 12.268 -13.620 -19.174 1.00 97.00 161 PRO A N 1
ATOM 1250 C CA . PRO A 1 161 ? 11.830 -15.003 -19.364 1.00 97.00 161 PRO A CA 1
ATOM 1251 C C . PRO A 1 161 ? 11.440 -15.674 -18.044 1.00 97.00 161 PRO A C 1
ATOM 1253 O O . PRO A 1 161 ? 12.089 -15.472 -17.019 1.00 97.00 161 PRO A O 1
ATOM 1256 N N . LEU A 1 162 ? 10.361 -16.460 -18.055 1.00 96.06 162 LEU A N 1
ATOM 1257 C CA . LEU A 1 162 ? 9.747 -16.990 -16.832 1.00 96.06 162 LEU A CA 1
ATOM 1258 C C . LEU A 1 162 ? 10.706 -17.866 -16.005 1.00 96.06 162 LEU A C 1
ATOM 1260 O O . LEU A 1 162 ? 10.725 -17.764 -14.782 1.00 96.06 162 LEU A O 1
ATOM 1264 N N . ASP A 1 163 ? 11.533 -18.674 -16.664 1.00 96.19 163 ASP A N 1
ATOM 1265 C CA . ASP A 1 163 ? 12.535 -19.565 -16.061 1.00 96.19 163 ASP A CA 1
ATOM 1266 C C . ASP A 1 163 ? 13.670 -18.815 -15.339 1.00 96.19 163 ASP A C 1
ATOM 1268 O O . ASP A 1 163 ? 14.315 -19.361 -14.436 1.00 96.19 163 ASP A O 1
ATOM 1272 N N . LYS A 1 164 ? 13.878 -17.542 -15.692 1.00 96.06 164 LYS A N 1
ATOM 1273 C CA . LYS A 1 164 ? 14.889 -16.663 -15.097 1.00 96.06 164 LYS A CA 1
ATOM 1274 C C . LYS A 1 164 ? 14.354 -15.790 -13.961 1.00 96.06 164 LYS A C 1
ATOM 1276 O O . LYS A 1 164 ? 15.145 -15.117 -13.294 1.00 96.06 164 LYS A O 1
ATOM 1281 N N . ARG A 1 165 ? 13.045 -15.815 -13.684 1.00 95.44 165 ARG A N 1
ATOM 1282 C CA . ARG A 1 165 ? 12.402 -15.033 -12.612 1.00 95.44 165 ARG A CA 1
ATOM 1283 C C . ARG A 1 165 ? 12.639 -15.647 -11.231 1.00 95.44 165 ARG A C 1
ATOM 1285 O O . ARG A 1 165 ? 11.726 -16.173 -10.600 1.00 95.44 165 ARG A O 1
ATOM 1292 N N . LYS A 1 166 ? 13.881 -15.568 -10.759 1.00 94.81 166 LYS A N 1
ATOM 1293 C CA . LYS A 1 166 ? 14.317 -16.054 -9.442 1.00 94.81 166 LYS A CA 1
ATOM 1294 C C . LYS A 1 166 ? 14.760 -14.899 -8.549 1.00 94.81 166 LYS A C 1
ATOM 1296 O O . LYS A 1 166 ? 15.157 -13.849 -9.056 1.00 94.81 166 LYS A O 1
ATOM 1301 N N . SER A 1 167 ? 14.694 -15.079 -7.230 1.00 93.88 167 SER A N 1
ATOM 1302 C CA . SER A 1 167 ? 15.006 -14.022 -6.255 1.00 93.88 167 SER A CA 1
ATOM 1303 C C . SER A 1 167 ? 16.429 -13.475 -6.414 1.00 93.88 167 SER A C 1
ATOM 1305 O O . SER A 1 167 ? 16.625 -12.267 -6.358 1.00 93.88 167 SER A O 1
ATOM 1307 N N . GLU A 1 168 ? 17.405 -14.339 -6.695 1.00 94.62 168 GLU A N 1
ATOM 1308 C CA . GLU A 1 168 ? 18.817 -13.996 -6.927 1.00 94.62 168 GLU A CA 1
ATOM 1309 C C . GLU A 1 168 ? 19.077 -13.204 -8.222 1.00 94.62 168 GLU A C 1
ATOM 1311 O O . GLU A 1 168 ? 20.173 -12.674 -8.441 1.00 94.62 168 GLU A O 1
ATOM 1316 N N . ASN A 1 169 ? 18.076 -13.136 -9.100 1.00 97.06 169 ASN A N 1
ATOM 1317 C CA . ASN A 1 169 ? 18.139 -12.384 -10.346 1.00 97.06 169 ASN A CA 1
ATOM 1318 C C . ASN A 1 169 ? 17.465 -11.019 -10.241 1.00 97.06 169 ASN A C 1
ATOM 1320 O O . ASN A 1 169 ? 17.534 -10.265 -11.204 1.00 97.06 169 ASN A O 1
ATOM 1324 N N . ILE A 1 170 ? 16.822 -10.687 -9.121 1.00 97.75 170 ILE A N 1
ATOM 1325 C CA . ILE A 1 170 ? 16.248 -9.357 -8.901 1.00 97.75 170 ILE A CA 1
ATOM 1326 C C . ILE A 1 170 ? 17.399 -8.361 -8.720 1.00 97.75 170 ILE A C 1
ATOM 1328 O O . ILE A 1 170 ? 18.322 -8.620 -7.957 1.00 97.75 170 ILE A O 1
ATOM 1332 N N . ILE A 1 171 ? 17.345 -7.231 -9.422 1.00 97.94 171 ILE A N 1
ATOM 1333 C CA . ILE A 1 171 ? 18.314 -6.125 -9.317 1.00 97.94 171 ILE A CA 1
ATOM 1334 C C . ILE A 1 171 ? 17.677 -4.827 -8.816 1.00 97.94 171 ILE A C 1
ATOM 1336 O O . ILE A 1 171 ? 18.381 -3.901 -8.423 1.00 97.94 171 ILE A O 1
ATOM 1340 N N . GLY A 1 172 ? 16.348 -4.765 -8.788 1.00 97.81 172 GLY A N 1
ATOM 1341 C CA . GLY A 1 172 ? 15.602 -3.611 -8.312 1.00 97.81 172 GLY A CA 1
ATOM 1342 C C . GLY A 1 172 ? 14.102 -3.797 -8.485 1.00 97.81 172 GLY A C 1
ATOM 1343 O O . GLY A 1 172 ? 13.623 -4.886 -8.814 1.00 97.81 172 GLY A O 1
ATOM 1344 N N . ALA A 1 173 ? 13.356 -2.724 -8.276 1.00 98.31 173 ALA A N 1
ATOM 1345 C CA . ALA A 1 173 ? 11.928 -2.664 -8.548 1.00 98.31 173 ALA A CA 1
ATOM 1346 C C . ALA A 1 173 ? 11.528 -1.250 -8.958 1.00 98.31 173 ALA A C 1
ATOM 1348 O O . ALA A 1 173 ? 12.162 -0.272 -8.564 1.00 98.31 173 ALA A O 1
ATOM 1349 N N . TRP A 1 174 ? 10.448 -1.150 -9.721 1.00 97.69 174 TRP A N 1
ATOM 1350 C CA . TRP A 1 174 ? 9.836 0.120 -10.077 1.00 97.69 174 TRP A CA 1
ATOM 1351 C C . TRP A 1 174 ? 8.374 0.136 -9.646 1.00 97.69 174 TRP A C 1
ATOM 1353 O O . TRP A 1 174 ? 7.721 -0.905 -9.536 1.00 97.69 174 TRP A O 1
ATOM 1363 N N . ALA A 1 175 ? 7.852 1.330 -9.402 1.00 97.69 175 ALA A N 1
ATOM 1364 C CA . ALA A 1 175 ? 6.435 1.577 -9.220 1.00 97.69 175 ALA A CA 1
ATOM 1365 C C . ALA A 1 175 ? 6.034 2.867 -9.931 1.00 97.69 175 ALA A C 1
ATOM 1367 O O . ALA A 1 175 ? 6.830 3.791 -10.059 1.00 97.69 175 ALA A O 1
ATOM 1368 N N . ARG A 1 176 ? 4.788 2.912 -10.386 1.00 96.19 176 ARG A N 1
ATOM 1369 C CA . ARG A 1 176 ? 4.192 4.016 -11.126 1.00 96.19 176 ARG A CA 1
ATOM 1370 C C . ARG A 1 176 ? 2.787 4.269 -10.619 1.00 96.19 176 ARG A C 1
ATOM 1372 O O . ARG A 1 176 ? 1.976 3.343 -10.558 1.00 96.19 176 ARG A O 1
ATOM 1379 N N . ILE A 1 177 ? 2.487 5.527 -10.344 1.00 96.00 177 ILE A N 1
ATOM 1380 C CA . ILE A 1 177 ? 1.117 6.022 -10.253 1.00 96.00 177 ILE A CA 1
ATOM 1381 C C . ILE A 1 177 ? 0.750 6.536 -11.641 1.00 96.00 177 ILE A C 1
ATOM 1383 O O . ILE A 1 177 ? 1.463 7.364 -12.203 1.00 96.00 177 ILE A O 1
ATOM 1387 N N . ILE A 1 178 ? -0.315 5.987 -12.212 1.00 96.25 178 ILE A N 1
ATOM 1388 C CA . ILE A 1 178 ? -0.868 6.397 -13.502 1.00 96.25 178 ILE A CA 1
ATOM 1389 C C . ILE A 1 178 ? -1.874 7.507 -13.224 1.00 96.25 178 ILE A C 1
ATOM 1391 O O . ILE A 1 178 ? -2.753 7.344 -12.373 1.00 96.25 178 ILE A O 1
ATOM 1395 N N . LEU A 1 179 ? -1.723 8.618 -13.927 1.00 95.25 179 LEU A N 1
ATOM 1396 C CA . LEU A 1 179 ? -2.422 9.867 -13.687 1.00 95.25 179 LEU A CA 1
ATOM 1397 C C . LEU A 1 179 ? -3.170 10.301 -14.946 1.00 95.25 179 LEU A C 1
ATOM 1399 O O . LEU A 1 179 ? -2.754 10.026 -16.069 1.00 95.25 179 LEU A O 1
ATOM 1403 N N . ASP A 1 180 ? -4.287 10.980 -14.732 1.00 95.50 180 ASP A N 1
ATOM 1404 C CA . ASP A 1 180 ? -5.021 11.687 -15.765 1.00 95.50 180 ASP A CA 1
ATOM 1405 C C . ASP A 1 180 ? -4.278 12.993 -16.102 1.00 95.50 180 ASP A C 1
ATOM 1407 O O . ASP A 1 180 ? -4.188 13.877 -15.235 1.00 95.50 180 ASP A O 1
ATOM 1411 N N . PRO A 1 181 ? -3.745 13.141 -17.329 1.00 93.50 181 PRO A N 1
ATOM 1412 C CA . PRO A 1 181 ? -3.005 14.333 -17.720 1.00 93.50 181 PRO A CA 1
ATOM 1413 C C . PRO A 1 181 ? -3.873 15.598 -17.722 1.00 93.50 181 PRO A C 1
ATOM 1415 O O . PRO A 1 181 ? -3.325 16.684 -17.546 1.00 93.50 181 PRO A O 1
ATOM 1418 N N . GLU A 1 182 ? -5.203 15.498 -17.846 1.00 94.19 182 GLU A N 1
ATOM 1419 C CA . GLU A 1 182 ? -6.091 16.668 -17.751 1.00 94.19 182 GLU A CA 1
ATOM 1420 C C . GLU A 1 182 ? -6.142 17.243 -16.328 1.00 94.19 182 GLU A C 1
ATOM 1422 O O . GLU A 1 182 ? -6.356 18.441 -16.142 1.00 94.19 182 GLU A O 1
ATOM 1427 N N . VAL A 1 183 ? -5.930 16.398 -15.315 1.00 91.19 183 VAL A N 1
ATOM 1428 C CA . VAL A 1 183 ? -5.927 16.800 -13.901 1.00 91.19 183 VAL A CA 1
ATOM 1429 C C . VAL A 1 183 ? -4.520 17.165 -13.434 1.00 91.19 183 VAL A C 1
ATOM 1431 O O . VAL A 1 183 ? -4.357 18.130 -12.691 1.00 91.19 183 VAL A O 1
ATOM 1434 N N . TRP A 1 184 ? -3.513 16.395 -13.851 1.00 88.44 184 TRP A N 1
ATOM 1435 C CA . TRP A 1 184 ? -2.164 16.456 -13.279 1.00 88.44 184 TRP A CA 1
ATOM 1436 C C . TRP A 1 184 ? -1.106 17.063 -14.203 1.00 88.44 184 TRP A C 1
ATOM 1438 O O . TRP A 1 184 ? 0.006 17.321 -13.749 1.00 88.44 184 TRP A O 1
ATOM 1448 N N . GLY A 1 185 ? -1.398 17.264 -15.491 1.00 89.38 185 GLY A N 1
ATOM 1449 C CA . GLY A 1 185 ? -0.423 17.731 -16.487 1.00 89.38 185 GLY A CA 1
ATOM 1450 C C . GLY A 1 185 ? 0.665 16.709 -16.844 1.00 89.38 185 GLY A C 1
ATOM 1451 O O . GLY A 1 185 ? 1.475 16.959 -17.733 1.00 89.38 185 GLY A O 1
ATOM 1452 N N . VAL A 1 186 ? 0.671 15.550 -16.181 1.00 90.19 186 VAL A N 1
ATOM 1453 C CA . VAL A 1 186 ? 1.562 14.417 -16.431 1.00 90.19 186 VAL A CA 1
ATOM 1454 C C . VAL A 1 186 ? 0.778 13.117 -16.423 1.00 90.19 186 VAL A C 1
ATOM 1456 O O . VAL A 1 186 ? -0.198 12.970 -15.691 1.00 90.19 186 VAL A O 1
ATOM 1459 N N . GLU A 1 187 ? 1.238 12.148 -17.208 1.00 92.56 187 GLU A N 1
ATOM 1460 C CA . GLU A 1 187 ? 0.595 10.835 -17.299 1.00 92.56 187 GLU A CA 1
ATOM 1461 C C . GLU A 1 187 ? 1.026 9.892 -16.173 1.00 92.56 187 GLU A C 1
ATOM 1463 O O . GLU A 1 187 ? 0.316 8.942 -15.841 1.00 92.56 187 GLU A O 1
ATOM 1468 N N . THR A 1 188 ? 2.221 10.092 -15.604 1.00 93.56 188 THR A N 1
ATOM 1469 C CA . THR A 1 188 ? 2.780 9.143 -14.640 1.00 93.56 188 THR A CA 1
ATOM 1470 C C . THR A 1 188 ? 3.678 9.800 -13.602 1.00 93.56 188 THR A C 1
ATOM 1472 O O . THR A 1 188 ? 4.343 10.793 -13.880 1.00 93.56 188 THR A O 1
ATOM 1475 N N . TYR A 1 189 ? 3.716 9.204 -12.412 1.00 93.31 189 TYR A N 1
ATOM 1476 C CA . TYR A 1 189 ? 4.699 9.485 -11.371 1.00 93.31 189 TYR A CA 1
ATOM 1477 C C . TYR A 1 189 ? 5.425 8.183 -11.030 1.00 93.31 189 TYR A C 1
ATOM 1479 O O . TYR A 1 189 ? 4.797 7.245 -10.530 1.00 93.31 189 TYR A O 1
ATOM 1487 N N . THR A 1 190 ? 6.720 8.104 -11.332 1.00 95.75 190 THR A N 1
ATOM 1488 C CA . THR A 1 190 ? 7.513 6.871 -11.230 1.00 95.75 190 THR A CA 1
ATOM 1489 C C . THR A 1 190 ? 8.476 6.932 -10.041 1.00 95.75 190 THR A C 1
ATOM 1491 O O . THR A 1 190 ? 9.023 7.978 -9.709 1.00 95.75 190 THR A O 1
ATOM 1494 N N . ALA A 1 191 ? 8.695 5.794 -9.384 1.00 95.81 191 ALA A N 1
ATOM 1495 C CA . ALA A 1 191 ? 9.827 5.583 -8.493 1.00 95.81 191 ALA A CA 1
ATOM 1496 C C . ALA A 1 191 ? 10.553 4.297 -8.885 1.00 95.81 191 ALA A C 1
ATOM 1498 O O . ALA A 1 191 ? 9.925 3.256 -9.085 1.00 95.81 191 ALA A O 1
ATOM 1499 N N . ILE A 1 192 ? 11.877 4.366 -8.942 1.00 97.12 192 ILE A N 1
ATOM 1500 C CA . ILE A 1 192 ? 12.760 3.235 -9.218 1.00 97.12 192 ILE A CA 1
ATOM 1501 C C . ILE A 1 192 ? 13.642 3.045 -7.986 1.00 97.12 192 ILE A C 1
ATOM 1503 O O . ILE A 1 192 ? 14.065 4.011 -7.354 1.00 97.12 192 ILE A O 1
ATOM 1507 N N . MET A 1 193 ? 13.868 1.797 -7.593 1.00 97.69 193 MET A N 1
ATOM 1508 C CA . MET A 1 193 ? 14.736 1.452 -6.474 1.00 97.69 193 MET A CA 1
ATOM 1509 C C . MET A 1 193 ? 15.700 0.353 -6.889 1.00 97.69 193 MET A C 1
ATOM 1511 O O . MET A 1 193 ? 15.286 -0.648 -7.485 1.00 97.69 193 MET A O 1
ATOM 1515 N N . THR A 1 194 ? 16.966 0.509 -6.514 1.00 97.75 194 THR A N 1
ATOM 1516 C CA . THR A 1 194 ? 17.938 -0.582 -6.599 1.00 97.75 194 THR A CA 1
ATOM 1517 C C . THR A 1 194 ? 17.625 -1.649 -5.548 1.00 97.75 194 THR A C 1
ATOM 1519 O O . THR A 1 194 ? 16.925 -1.395 -4.562 1.00 97.75 194 THR A O 1
ATOM 1522 N N . LEU A 1 195 ? 18.139 -2.867 -5.735 1.00 96.88 195 LEU A N 1
ATOM 1523 C CA . LEU A 1 195 ? 18.025 -3.906 -4.711 1.00 96.88 195 LEU A CA 1
ATOM 1524 C C . LEU A 1 195 ? 18.667 -3.474 -3.386 1.00 96.88 195 LEU A C 1
ATOM 1526 O O . LEU A 1 195 ? 18.134 -3.788 -2.325 1.00 96.88 195 LEU A O 1
ATOM 1530 N N . GLU A 1 196 ? 19.774 -2.739 -3.459 1.00 96.75 196 GLU A N 1
ATOM 1531 C CA . GLU A 1 196 ? 20.479 -2.204 -2.296 1.00 96.75 196 GLU A CA 1
ATOM 1532 C C . GLU A 1 196 ? 19.586 -1.242 -1.504 1.00 96.75 196 GLU A C 1
ATOM 1534 O O . GLU A 1 196 ? 19.373 -1.450 -0.311 1.00 96.75 196 GLU A O 1
ATOM 1539 N N . ASP A 1 197 ? 18.952 -0.267 -2.166 1.00 94.50 197 ASP A N 1
ATOM 1540 C CA . ASP A 1 197 ? 18.001 0.648 -1.517 1.00 94.50 197 ASP A CA 1
ATOM 1541 C C . ASP A 1 197 ? 16.855 -0.097 -0.828 1.00 94.50 197 ASP A C 1
ATOM 1543 O O . ASP A 1 197 ? 16.399 0.277 0.254 1.00 94.50 197 ASP A O 1
ATOM 1547 N N . ILE A 1 198 ? 16.355 -1.146 -1.482 1.00 94.88 198 ILE A N 1
ATOM 1548 C CA . ILE A 1 198 ? 15.261 -1.973 -0.973 1.00 94.88 198 ILE A CA 1
ATOM 1549 C C . ILE A 1 198 ? 15.704 -2.728 0.283 1.00 94.88 198 ILE A C 1
ATOM 1551 O O . ILE A 1 198 ? 14.976 -2.734 1.275 1.00 94.88 198 ILE A O 1
ATOM 1555 N N . GLN A 1 199 ? 16.885 -3.343 0.258 1.00 93.50 199 GLN A N 1
ATOM 1556 C CA . GLN A 1 199 ? 17.430 -4.083 1.395 1.00 93.50 199 GLN A CA 1
ATOM 1557 C C . GLN A 1 199 ? 17.771 -3.156 2.567 1.00 93.50 199 GLN A C 1
ATOM 1559 O O . GLN A 1 199 ? 17.453 -3.499 3.706 1.00 93.50 199 GLN A O 1
ATOM 1564 N N . ASN A 1 200 ? 18.310 -1.967 2.289 1.00 92.50 200 ASN A N 1
ATOM 1565 C CA . ASN A 1 200 ? 18.556 -0.925 3.288 1.00 92.50 200 ASN A CA 1
ATOM 1566 C C . ASN A 1 200 ? 17.247 -0.450 3.937 1.00 92.50 200 ASN A C 1
ATOM 1568 O O . ASN A 1 200 ? 17.167 -0.276 5.149 1.00 92.50 200 ASN A O 1
ATOM 1572 N N . ALA A 1 201 ? 16.169 -0.301 3.162 1.00 89.19 201 ALA A N 1
ATOM 1573 C CA . ALA A 1 201 ? 14.861 0.009 3.735 1.00 89.19 201 ALA A CA 1
ATOM 1574 C C . ALA A 1 201 ? 14.351 -1.124 4.645 1.00 89.19 201 ALA A C 1
ATOM 1576 O O . ALA A 1 201 ? 13.752 -0.866 5.687 1.00 89.19 201 ALA A O 1
ATOM 1577 N N . TRP A 1 202 ? 14.594 -2.387 4.283 1.00 89.88 202 TRP A N 1
ATOM 1578 C CA . TRP A 1 202 ? 14.188 -3.528 5.107 1.00 89.88 202 TRP A CA 1
ATOM 1579 C C . TRP A 1 202 ? 15.024 -3.695 6.376 1.00 89.88 202 TRP A C 1
ATOM 1581 O O . TRP A 1 202 ? 14.503 -4.225 7.362 1.00 89.88 202 TRP A O 1
ATOM 1591 N N . SER A 1 203 ? 16.296 -3.281 6.370 1.00 88.69 203 SER A N 1
ATOM 1592 C CA . SER A 1 203 ? 17.173 -3.372 7.543 1.00 88.69 203 SER A CA 1
ATOM 1593 C C . SER A 1 203 ? 16.770 -2.425 8.668 1.00 88.69 203 SER A C 1
ATOM 1595 O O . SER A 1 203 ? 17.151 -2.670 9.805 1.00 88.69 203 SER A O 1
ATOM 1597 N N . MET A 1 204 ? 15.974 -1.397 8.368 1.00 85.38 204 MET A N 1
ATOM 1598 C CA . MET A 1 204 ? 15.420 -0.476 9.365 1.00 85.38 204 MET A CA 1
ATOM 1599 C C . MET A 1 204 ? 14.195 -1.030 10.107 1.00 85.38 204 MET A C 1
ATOM 1601 O O . MET A 1 204 ? 13.768 -0.437 11.089 1.00 85.38 204 MET A O 1
ATOM 1605 N N . GLY A 1 205 ? 13.599 -2.134 9.643 1.00 80.06 205 GLY A N 1
ATOM 1606 C CA . GLY A 1 205 ? 12.500 -2.788 10.359 1.00 80.06 205 GLY A CA 1
ATOM 1607 C C . GLY A 1 205 ? 13.000 -3.706 11.478 1.00 80.06 205 GLY A C 1
ATOM 1608 O O . GLY A 1 205 ? 14.139 -4.161 11.435 1.00 80.06 205 GLY A O 1
ATOM 1609 N N . SER A 1 206 ? 12.120 -4.086 12.408 1.00 75.25 206 SER A N 1
ATOM 1610 C CA . SER A 1 206 ? 12.443 -4.944 13.572 1.00 75.25 206 SER A CA 1
ATOM 1611 C C . SER A 1 206 ? 13.112 -6.280 13.226 1.00 75.25 206 SER A C 1
ATOM 1613 O O . SER A 1 206 ? 13.921 -6.817 13.973 1.00 75.25 206 SER A O 1
ATOM 1615 N N . ALA A 1 207 ? 12.827 -6.831 12.044 1.00 82.31 207 ALA A N 1
ATOM 1616 C CA . ALA A 1 207 ? 13.465 -8.058 11.574 1.00 82.31 207 ALA A CA 1
ATOM 1617 C C . ALA A 1 207 ? 14.847 -7.838 10.922 1.00 82.31 207 ALA A C 1
ATOM 1619 O O . ALA A 1 207 ? 15.414 -8.801 10.403 1.00 82.31 207 ALA A O 1
ATOM 1620 N N . TYR A 1 208 ? 15.356 -6.603 10.858 1.00 85.56 208 TYR A N 1
ATOM 1621 C CA . TYR A 1 208 ? 16.618 -6.208 10.219 1.00 85.56 208 TYR A CA 1
ATOM 1622 C C . TYR A 1 208 ? 16.813 -6.826 8.825 1.00 85.56 208 TYR A C 1
ATOM 1624 O O . TYR A 1 208 ? 17.864 -7.376 8.497 1.00 85.56 208 TYR A O 1
ATOM 1632 N N . GLY A 1 209 ? 15.754 -6.835 8.010 1.00 81.19 209 GLY A N 1
ATOM 1633 C CA . GLY A 1 209 ? 15.764 -7.445 6.677 1.00 81.19 209 GLY A CA 1
ATOM 1634 C C . GLY A 1 209 ? 15.739 -8.980 6.639 1.00 81.19 209 GLY A C 1
ATOM 1635 O O . GLY A 1 209 ? 15.571 -9.553 5.568 1.00 81.19 209 GLY A O 1
ATOM 1636 N N . LYS A 1 210 ? 15.799 -9.675 7.780 1.00 84.94 210 LYS A N 1
ATOM 1637 C CA . LYS A 1 210 ? 15.949 -11.141 7.875 1.00 84.94 210 LYS A CA 1
ATOM 1638 C C . LYS A 1 210 ? 14.633 -11.907 8.048 1.00 84.94 210 LYS A C 1
ATOM 1640 O O . LYS A 1 210 ? 14.645 -13.099 8.351 1.00 84.94 210 LYS A O 1
ATOM 1645 N N . SER A 1 211 ? 13.486 -11.254 7.854 1.00 86.94 211 SER A N 1
ATOM 1646 C CA . SER A 1 211 ? 12.186 -11.922 7.970 1.00 86.94 211 SER A CA 1
ATOM 1647 C C . SER A 1 211 ? 12.036 -13.048 6.934 1.00 86.94 211 SER A C 1
ATOM 1649 O O . SER A 1 211 ? 12.523 -12.956 5.802 1.00 86.94 211 SER A O 1
ATOM 1651 N N . LYS A 1 212 ? 11.285 -14.105 7.282 1.00 88.38 212 LYS A N 1
ATOM 1652 C CA . LYS A 1 212 ? 10.941 -15.183 6.331 1.00 88.38 212 LYS A CA 1
ATOM 1653 C C . LYS A 1 212 ? 10.245 -14.638 5.080 1.00 88.38 212 LYS A C 1
ATOM 1655 O O . LYS A 1 212 ? 10.399 -15.217 4.009 1.00 88.38 212 LYS A O 1
ATOM 1660 N N . ALA A 1 213 ? 9.492 -13.543 5.213 1.00 86.88 213 ALA A N 1
ATOM 1661 C CA . ALA A 1 213 ? 8.813 -12.903 4.095 1.00 86.88 213 ALA A CA 1
ATOM 1662 C C . ALA A 1 213 ? 9.803 -12.246 3.124 1.00 86.88 213 ALA A C 1
ATOM 1664 O O . ALA A 1 213 ? 9.693 -12.477 1.924 1.00 86.88 213 ALA A O 1
ATOM 1665 N N . HIS A 1 214 ? 10.801 -11.512 3.627 1.00 85.75 214 HIS A N 1
ATOM 1666 C CA . HIS A 1 214 ? 11.840 -10.903 2.787 1.00 85.75 214 HIS A CA 1
ATOM 1667 C C . HIS A 1 214 ? 12.650 -11.964 2.029 1.00 85.75 214 HIS A C 1
ATOM 1669 O O . HIS A 1 214 ? 12.936 -11.789 0.851 1.00 85.75 214 HIS A O 1
ATOM 1675 N N . GLN A 1 215 ? 12.940 -13.105 2.664 1.00 86.56 215 GLN A N 1
ATOM 1676 C CA . GLN A 1 215 ? 13.699 -14.191 2.031 1.00 86.56 215 GLN A CA 1
ATOM 1677 C C . GLN A 1 215 ? 12.871 -14.995 1.015 1.00 86.56 215 GLN A C 1
ATOM 1679 O O . GLN A 1 215 ? 13.330 -15.257 -0.095 1.00 86.56 215 GLN A O 1
ATOM 1684 N N . LYS A 1 216 ? 11.649 -15.413 1.379 1.00 89.12 216 LYS A N 1
ATOM 1685 C CA . LYS A 1 216 ? 10.821 -16.300 0.537 1.00 89.12 216 LYS A CA 1
ATOM 1686 C C . LYS A 1 216 ? 10.014 -15.564 -0.527 1.00 89.12 216 LYS A C 1
ATOM 1688 O O . LYS A 1 216 ? 9.711 -16.148 -1.561 1.00 89.12 216 LYS A O 1
ATOM 1693 N N . PHE A 1 217 ? 9.666 -14.306 -0.278 1.00 91.88 217 PHE A N 1
ATOM 1694 C CA . PHE A 1 217 ? 8.815 -13.492 -1.145 1.00 91.88 217 PHE A CA 1
ATOM 1695 C C . PHE A 1 217 ? 9.526 -12.199 -1.561 1.00 91.88 217 PHE A C 1
ATOM 1697 O O . PHE A 1 217 ? 8.915 -11.133 -1.604 1.00 91.88 217 PHE A O 1
ATOM 1704 N N . MET A 1 218 ? 10.821 -12.308 -1.889 1.00 93.44 218 MET A N 1
ATOM 1705 C CA . MET A 1 218 ? 11.694 -11.194 -2.283 1.00 93.44 218 MET A CA 1
ATOM 1706 C C . MET A 1 218 ? 11.038 -10.281 -3.329 1.00 93.44 218 MET A C 1
ATOM 1708 O O . MET A 1 218 ? 11.033 -9.065 -3.167 1.00 93.44 218 MET A O 1
ATOM 1712 N N . ALA A 1 219 ? 10.425 -10.862 -4.368 1.00 95.00 219 ALA A N 1
ATOM 1713 C CA . ALA A 1 219 ? 9.787 -10.100 -5.440 1.00 95.00 219 ALA A CA 1
ATOM 1714 C C . ALA A 1 219 ? 8.580 -9.276 -4.963 1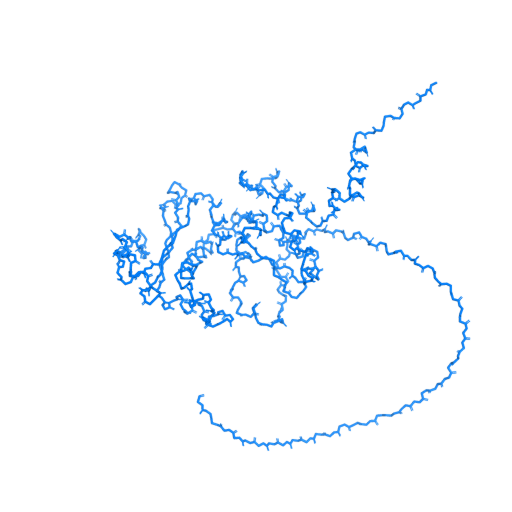.00 95.00 219 ALA A C 1
ATOM 1716 O O . ALA A 1 219 ? 8.455 -8.098 -5.296 1.00 95.00 219 ALA A O 1
ATOM 1717 N N . GLU A 1 220 ? 7.703 -9.866 -4.147 1.00 93.88 220 GLU A N 1
ATOM 1718 C CA . GLU A 1 220 ? 6.542 -9.157 -3.597 1.00 93.88 220 GLU A CA 1
ATOM 1719 C C . GLU A 1 220 ? 6.966 -8.058 -2.619 1.00 93.88 220 GLU A C 1
ATOM 1721 O O . GLU A 1 220 ? 6.416 -6.957 -2.637 1.00 93.88 220 GLU A O 1
ATOM 1726 N N . MET A 1 221 ? 7.988 -8.321 -1.803 1.00 93.12 221 MET A N 1
ATOM 1727 C CA . MET A 1 221 ? 8.518 -7.335 -0.861 1.00 93.12 221 MET A CA 1
ATOM 1728 C C . MET A 1 221 ? 9.231 -6.184 -1.582 1.00 93.12 221 MET A C 1
ATOM 1730 O O . MET A 1 221 ? 9.088 -5.032 -1.176 1.00 93.12 221 MET A O 1
ATOM 1734 N N . ALA A 1 222 ? 9.938 -6.460 -2.681 1.00 95.81 222 ALA A N 1
ATOM 1735 C CA . ALA A 1 222 ? 10.588 -5.439 -3.499 1.00 95.81 222 ALA A CA 1
ATOM 1736 C C . ALA A 1 222 ? 9.555 -4.524 -4.177 1.00 95.81 222 ALA A C 1
ATOM 1738 O O . ALA A 1 222 ? 9.654 -3.299 -4.081 1.00 95.81 222 ALA A O 1
ATOM 1739 N N . LYS A 1 223 ? 8.497 -5.106 -4.765 1.00 95.56 223 LYS A N 1
ATOM 1740 C CA . LYS A 1 223 ? 7.353 -4.346 -5.299 1.00 95.56 223 LYS A CA 1
ATOM 1741 C C . LYS A 1 223 ? 6.684 -3.492 -4.226 1.00 95.56 223 LYS A C 1
ATOM 1743 O O . LYS A 1 223 ? 6.367 -2.333 -4.486 1.00 95.56 223 LYS A O 1
ATOM 1748 N N . LYS A 1 224 ? 6.487 -4.037 -3.020 1.00 93.12 224 LYS A N 1
ATOM 1749 C CA . LYS A 1 224 ? 5.930 -3.297 -1.879 1.00 93.12 224 LYS A CA 1
ATOM 1750 C C . LYS A 1 224 ? 6.792 -2.080 -1.526 1.00 93.12 224 LYS A C 1
ATOM 1752 O O . LYS A 1 224 ? 6.237 -1.000 -1.335 1.00 93.12 224 LYS A O 1
ATOM 1757 N N . SER A 1 225 ? 8.118 -2.229 -1.472 1.00 94.62 225 SER A N 1
ATOM 1758 C CA . SER A 1 225 ? 9.038 -1.113 -1.209 1.00 94.62 225 SER A CA 1
ATOM 1759 C C . SER A 1 225 ? 8.936 -0.019 -2.273 1.00 94.62 225 SER A C 1
ATOM 1761 O O . SER A 1 225 ? 8.777 1.150 -1.922 1.00 94.62 225 SER A O 1
ATOM 1763 N N . ALA A 1 226 ? 8.936 -0.390 -3.559 1.00 96.19 226 ALA A N 1
ATOM 1764 C CA . ALA A 1 226 ? 8.798 0.569 -4.654 1.00 96.19 226 ALA A CA 1
ATOM 1765 C C . ALA A 1 226 ? 7.449 1.307 -4.613 1.00 96.19 226 ALA A C 1
ATOM 1767 O O . ALA A 1 226 ? 7.420 2.534 -4.713 1.00 96.19 226 ALA A O 1
ATOM 1768 N N . ILE A 1 227 ? 6.338 0.588 -4.385 1.00 95.19 227 ILE A N 1
ATOM 1769 C CA . ILE A 1 227 ? 5.001 1.188 -4.219 1.00 95.19 227 ILE A CA 1
ATOM 1770 C C . ILE A 1 227 ? 5.007 2.185 -3.063 1.00 95.19 227 ILE A C 1
ATOM 1772 O O . ILE A 1 227 ? 4.555 3.313 -3.231 1.00 95.19 227 ILE A O 1
ATOM 1776 N N . ASN A 1 228 ? 5.520 1.785 -1.898 1.00 92.38 228 ASN A N 1
ATOM 1777 C CA . ASN A 1 228 ? 5.548 2.640 -0.717 1.00 92.38 228 ASN A CA 1
ATOM 1778 C C . ASN A 1 228 ? 6.351 3.920 -0.963 1.00 92.38 228 ASN A C 1
ATOM 1780 O O . ASN A 1 228 ? 5.883 4.992 -0.590 1.00 92.38 228 ASN A O 1
ATOM 1784 N N . ARG A 1 229 ? 7.516 3.828 -1.617 1.00 92.75 229 ARG A N 1
ATOM 1785 C CA . ARG A 1 229 ? 8.327 5.001 -1.970 1.00 92.75 229 ARG A CA 1
ATOM 1786 C C . ARG A 1 229 ? 7.602 5.915 -2.953 1.00 92.75 229 ARG A C 1
ATOM 1788 O O . ARG A 1 229 ? 7.532 7.117 -2.719 1.00 92.75 229 ARG A O 1
ATOM 1795 N N . CYS A 1 230 ? 7.040 5.340 -4.015 1.00 94.44 230 CYS A N 1
ATOM 1796 C CA . CYS A 1 230 ? 6.291 6.073 -5.033 1.00 94.44 230 CYS A CA 1
ATOM 1797 C C . CYS A 1 230 ? 5.110 6.825 -4.413 1.00 94.44 230 CYS A C 1
ATOM 1799 O O . CYS A 1 230 ? 4.986 8.032 -4.585 1.00 94.44 230 CYS A O 1
ATOM 1801 N N . ILE A 1 231 ? 4.300 6.125 -3.614 1.00 92.56 231 ILE A N 1
ATOM 1802 C CA . ILE A 1 231 ? 3.140 6.688 -2.928 1.00 92.56 231 ILE A CA 1
ATOM 1803 C C . ILE A 1 231 ? 3.557 7.754 -1.911 1.00 92.56 231 ILE A C 1
ATOM 1805 O O . ILE A 1 231 ? 3.000 8.843 -1.930 1.00 92.56 231 ILE A O 1
ATOM 1809 N N . LYS A 1 232 ? 4.553 7.488 -1.058 1.00 88.50 232 LYS A N 1
ATOM 1810 C CA . LYS A 1 232 ? 5.020 8.451 -0.049 1.00 88.50 232 LYS A CA 1
ATOM 1811 C C . LYS A 1 232 ? 5.465 9.755 -0.696 1.00 88.50 232 LYS A C 1
ATOM 1813 O O . LYS A 1 232 ? 5.002 10.824 -0.311 1.00 88.50 232 LYS A O 1
ATOM 1818 N N . ASN A 1 233 ? 6.329 9.654 -1.703 1.00 88.50 233 ASN A N 1
ATOM 1819 C CA . ASN A 1 233 ? 6.774 10.830 -2.427 1.00 88.50 233 ASN A CA 1
ATOM 1820 C C . ASN A 1 233 ? 5.601 11.498 -3.139 1.00 88.50 233 ASN A C 1
ATOM 1822 O O . ASN A 1 233 ? 5.603 12.715 -3.217 1.00 88.50 233 ASN A O 1
ATOM 1826 N N . PHE A 1 234 ? 4.610 10.728 -3.615 1.00 89.50 234 PHE A N 1
ATOM 1827 C CA . PHE A 1 234 ? 3.399 11.241 -4.251 1.00 89.50 234 PHE A CA 1
ATOM 1828 C C . PHE A 1 234 ? 2.459 12.009 -3.310 1.00 89.50 234 PHE A C 1
ATOM 1830 O O . PHE A 1 234 ? 1.720 12.866 -3.763 1.00 89.50 234 PHE A O 1
ATOM 1837 N N . ILE A 1 235 ? 2.434 11.721 -2.016 1.00 86.31 235 ILE A N 1
ATOM 1838 C CA . ILE A 1 235 ? 1.475 12.366 -1.107 1.00 86.31 235 ILE A CA 1
ATOM 1839 C C . ILE A 1 235 ? 2.147 13.518 -0.366 1.00 86.31 235 ILE A C 1
ATOM 1841 O O . ILE A 1 235 ? 1.616 14.620 -0.330 1.00 86.31 235 ILE A O 1
ATOM 1845 N N . ASN A 1 236 ? 3.359 13.299 0.146 1.00 82.69 236 ASN A N 1
ATOM 1846 C CA . ASN A 1 236 ? 4.014 14.218 1.081 1.00 82.69 236 ASN A CA 1
ATOM 1847 C C . ASN A 1 236 ? 4.494 15.540 0.461 1.00 82.69 236 ASN A C 1
ATOM 1849 O O . ASN A 1 236 ? 5.042 16.376 1.172 1.00 82.69 236 ASN A O 1
ATOM 1853 N N . THR A 1 237 ? 4.362 15.728 -0.851 1.00 78.06 237 THR A N 1
ATOM 1854 C CA . THR A 1 237 ? 4.749 16.982 -1.519 1.00 78.06 237 THR A CA 1
ATOM 1855 C C . THR A 1 237 ? 3.550 17.706 -2.133 1.00 78.06 237 THR A C 1
ATOM 1857 O O . THR A 1 237 ? 3.724 18.468 -3.085 1.00 78.06 237 THR A O 1
ATOM 1860 N N . ARG A 1 238 ? 2.331 17.378 -1.692 1.00 72.88 238 ARG A N 1
ATOM 1861 C CA . ARG A 1 238 ? 1.066 17.907 -2.223 1.00 72.88 238 ARG A CA 1
ATOM 1862 C C . ARG A 1 238 ? 0.349 18.710 -1.140 1.00 72.88 238 ARG A C 1
ATOM 1864 O O . ARG A 1 238 ? 0.611 18.519 0.041 1.00 72.88 238 ARG A O 1
ATOM 1871 N N . ASP A 1 239 ? -0.552 19.585 -1.574 1.00 66.25 239 ASP A N 1
ATOM 1872 C CA . ASP A 1 239 ? -1.319 20.452 -0.682 1.00 66.25 239 ASP A CA 1
ATOM 1873 C C . ASP A 1 239 ? -2.383 19.668 0.107 1.00 66.25 239 ASP A C 1
ATOM 1875 O O . ASP A 1 239 ? -3.068 18.799 -0.439 1.00 66.25 239 ASP A O 1
ATOM 1879 N N . ASP A 1 240 ? -2.592 20.046 1.370 1.00 63.28 240 ASP A N 1
ATOM 1880 C CA . ASP A 1 240 ? -3.530 19.418 2.320 1.00 63.28 240 ASP A CA 1
ATOM 1881 C C . ASP A 1 240 ? -5.015 19.749 2.047 1.00 63.28 240 ASP A C 1
ATOM 1883 O O . ASP A 1 240 ? -5.848 19.776 2.950 1.00 63.28 240 ASP A O 1
ATOM 1887 N N . GLN A 1 241 ? -5.380 20.038 0.795 1.00 61.12 241 GLN A N 1
ATOM 1888 C CA . GLN A 1 241 ? -6.729 20.495 0.425 1.00 61.12 241 GLN A CA 1
ATOM 1889 C C . GLN A 1 241 ? -7.800 19.391 0.511 1.00 61.12 241 GLN A C 1
ATOM 1891 O O . GLN A 1 241 ? -8.987 19.675 0.362 1.00 61.12 241 GLN A O 1
ATOM 1896 N N . ASP A 1 242 ? -7.401 18.137 0.738 1.00 74.56 242 ASP A N 1
ATOM 1897 C CA . ASP A 1 242 ? -8.293 16.981 0.798 1.00 74.56 242 ASP A CA 1
ATOM 1898 C C . ASP A 1 242 ? -8.102 16.224 2.121 1.00 74.56 242 ASP A C 1
ATOM 1900 O O . ASP A 1 242 ? -7.005 15.759 2.439 1.00 74.56 242 ASP A O 1
ATOM 1904 N N . ILE A 1 243 ? -9.191 16.043 2.875 1.00 82.75 243 ILE A N 1
ATOM 1905 C CA . ILE A 1 243 ? -9.220 15.253 4.116 1.00 82.75 243 ILE A CA 1
ATOM 1906 C C . ILE A 1 243 ? -8.709 13.821 3.904 1.00 82.75 243 ILE A C 1
ATOM 1908 O O . ILE A 1 243 ? -8.176 13.204 4.828 1.00 82.75 243 ILE A O 1
ATOM 1912 N N . LEU A 1 244 ? -8.834 13.279 2.688 1.00 85.56 244 LEU A N 1
ATOM 1913 C CA . LEU A 1 244 ? -8.260 11.990 2.323 1.00 85.56 244 LEU A CA 1
ATOM 1914 C C . LEU A 1 244 ? -6.727 12.025 2.332 1.00 85.56 244 LEU A C 1
ATOM 1916 O O . LEU A 1 244 ? -6.120 11.060 2.792 1.00 85.56 244 LEU A O 1
ATOM 1920 N N . ILE A 1 245 ? -6.112 13.100 1.829 1.00 83.94 245 ILE A N 1
ATOM 1921 C CA . ILE A 1 245 ? -4.651 13.280 1.797 1.00 83.94 245 ILE A CA 1
ATOM 1922 C C . ILE A 1 245 ? -4.122 13.430 3.222 1.00 83.94 245 ILE A C 1
ATOM 1924 O O . ILE A 1 245 ? -3.186 12.730 3.599 1.00 83.94 245 ILE A O 1
ATOM 1928 N N . ASP A 1 246 ? -4.778 14.251 4.037 1.00 84.75 246 ASP A N 1
ATOM 1929 C CA . ASP A 1 246 ? -4.437 14.426 5.450 1.00 84.75 246 ASP A CA 1
ATOM 1930 C C . ASP A 1 246 ? -4.567 13.102 6.234 1.00 84.75 246 ASP A C 1
ATOM 1932 O O . ASP A 1 246 ? -3.636 12.657 6.909 1.00 84.75 246 ASP A O 1
ATOM 1936 N N . THR A 1 247 ? -5.672 12.375 6.036 1.00 86.25 247 THR A N 1
ATOM 1937 C CA . THR A 1 247 ? -5.847 11.029 6.610 1.00 86.25 247 THR A CA 1
ATOM 1938 C C . THR A 1 247 ? -4.742 10.085 6.151 1.00 86.25 247 THR A C 1
ATOM 1940 O O . THR A 1 247 ? -4.184 9.347 6.957 1.00 86.25 247 THR A O 1
ATOM 1943 N N . LEU A 1 248 ? -4.394 10.106 4.864 1.00 84.75 248 LEU A N 1
ATOM 1944 C CA . LEU A 1 248 ? -3.334 9.280 4.302 1.00 84.75 248 LEU A CA 1
ATOM 1945 C C . LEU A 1 248 ? -1.962 9.612 4.900 1.00 84.75 248 LEU A C 1
ATOM 1947 O O . LEU A 1 248 ? -1.197 8.694 5.191 1.00 84.75 248 LEU A O 1
ATOM 1951 N N . ASN A 1 249 ? -1.671 10.886 5.151 1.00 83.94 249 ASN A N 1
ATOM 1952 C CA . ASN A 1 249 ? -0.460 11.314 5.843 1.00 83.94 249 ASN A CA 1
ATOM 1953 C C . ASN A 1 249 ? -0.426 10.779 7.283 1.00 83.94 249 ASN A C 1
ATOM 1955 O O . ASN A 1 249 ? 0.551 10.126 7.656 1.00 83.94 249 ASN A O 1
ATOM 1959 N N . ARG A 1 250 ? -1.508 10.943 8.060 1.00 84.88 250 ARG A N 1
ATOM 1960 C CA . ARG A 1 250 ? -1.595 10.433 9.446 1.00 84.88 250 ARG A CA 1
ATOM 1961 C C . ARG A 1 250 ? -1.403 8.922 9.549 1.00 84.88 250 ARG A C 1
ATOM 1963 O O . ARG A 1 250 ? -0.648 8.432 10.379 1.00 84.88 250 ARG A O 1
ATOM 1970 N N . VAL A 1 251 ? -2.067 8.153 8.690 1.00 83.75 251 VAL A N 1
ATOM 1971 C CA . VAL A 1 251 ? -2.046 6.680 8.780 1.00 83.75 251 VAL A CA 1
ATOM 1972 C C . VAL A 1 251 ? -0.775 6.054 8.197 1.00 83.75 251 VAL A C 1
ATOM 1974 O O . VAL A 1 251 ? -0.620 4.829 8.225 1.00 83.75 251 VAL A O 1
ATOM 1977 N N . THR A 1 252 ? 0.114 6.871 7.621 1.00 78.19 252 THR A N 1
ATOM 1978 C CA . THR A 1 252 ? 1.398 6.434 7.055 1.00 78.19 252 THR A CA 1
ATOM 1979 C C . THR A 1 252 ? 2.617 7.044 7.745 1.00 78.19 252 THR A C 1
ATOM 1981 O O . THR A 1 252 ? 3.715 6.510 7.575 1.00 78.19 252 THR A O 1
ATOM 1984 N N . SER A 1 253 ? 2.453 8.089 8.566 1.00 71.19 253 SER A N 1
ATOM 1985 C CA . SER A 1 253 ? 3.546 8.711 9.327 1.00 71.19 253 SER A CA 1
ATOM 1986 C C . SER A 1 253 ? 4.217 7.734 10.292 1.00 71.19 253 SER A C 1
ATOM 1988 O O . SER A 1 253 ? 5.442 7.718 10.401 1.00 71.19 253 SER A O 1
ATOM 1990 N N . ASN A 1 254 ? 3.429 6.859 10.920 1.00 62.88 254 ASN A N 1
ATOM 1991 C CA . ASN A 1 254 ? 3.891 5.972 11.993 1.00 62.88 254 ASN A CA 1
ATOM 1992 C C . ASN A 1 254 ? 4.675 4.747 11.487 1.00 62.88 254 ASN A C 1
ATOM 1994 O O . ASN A 1 254 ? 5.134 3.936 12.281 1.00 62.88 254 ASN A O 1
ATOM 1998 N N . GLU A 1 255 ? 4.845 4.578 10.171 1.00 60.03 255 GLU A N 1
ATOM 1999 C CA . GLU A 1 255 ? 5.643 3.473 9.616 1.00 60.03 255 GLU A CA 1
ATOM 2000 C C . GLU A 1 255 ? 7.161 3.657 9.773 1.00 60.03 255 GLU A C 1
ATOM 2002 O O . GLU A 1 255 ? 7.909 2.710 9.534 1.00 60.03 255 GLU A O 1
ATOM 2007 N N . TYR A 1 256 ? 7.621 4.865 10.114 1.00 46.19 256 TYR A N 1
ATOM 2008 C CA . TYR A 1 256 ? 9.043 5.226 10.130 1.00 46.19 256 TYR A CA 1
ATOM 2009 C C . TYR A 1 256 ? 9.615 5.486 11.522 1.00 46.19 256 TYR A C 1
ATOM 2011 O O . TYR A 1 256 ? 10.785 5.849 11.613 1.00 46.19 256 TYR A O 1
ATOM 2019 N N . GLU A 1 257 ? 8.841 5.280 12.586 1.00 42.53 257 GLU A N 1
ATOM 2020 C CA . GLU A 1 257 ? 9.411 5.211 13.927 1.00 42.53 257 GLU A CA 1
ATOM 2021 C C . GLU A 1 257 ? 9.971 3.792 14.134 1.00 42.53 257 GLU A C 1
ATOM 2023 O O . GLU A 1 257 ? 9.195 2.831 14.177 1.00 42.53 257 GLU A O 1
ATOM 2028 N N . PRO A 1 258 ? 11.311 3.623 14.191 1.00 35.25 258 PRO A N 1
ATOM 2029 C CA . PRO A 1 258 ? 11.955 2.307 14.263 1.00 35.25 258 PRO A CA 1
ATOM 2030 C C . PRO A 1 258 ? 11.531 1.490 15.493 1.00 35.25 258 PRO A C 1
ATOM 2032 O O . PRO A 1 258 ? 11.635 0.266 15.475 1.00 35.25 258 PRO A O 1
ATOM 2035 N N . ASP A 1 259 ? 10.999 2.161 16.516 1.00 33.91 259 ASP A N 1
ATOM 2036 C CA . ASP A 1 259 ? 10.698 1.602 17.836 1.00 33.91 259 ASP A CA 1
ATOM 2037 C C . ASP A 1 259 ? 9.246 1.110 17.992 1.00 33.91 259 ASP A C 1
ATOM 2039 O O . ASP A 1 259 ? 8.849 0.634 19.048 1.00 33.91 259 ASP A O 1
ATOM 2043 N N . VAL A 1 260 ? 8.413 1.166 16.947 1.00 38.75 260 VAL A N 1
ATOM 2044 C CA . VAL A 1 260 ? 6.981 0.811 17.075 1.00 38.75 260 VAL A CA 1
ATOM 2045 C C . VAL A 1 260 ? 6.729 -0.708 17.085 1.00 38.75 260 VAL A C 1
ATOM 2047 O O . VAL A 1 260 ? 5.621 -1.162 17.378 1.00 38.75 260 VAL A O 1
ATOM 2050 N N . TYR A 1 261 ? 7.747 -1.525 16.792 1.00 39.22 261 TYR A N 1
ATOM 2051 C CA . TYR A 1 261 ? 7.590 -2.981 16.693 1.00 39.22 261 TYR A CA 1
ATOM 2052 C C . TYR A 1 261 ? 8.358 -3.813 17.722 1.00 39.22 261 TYR A C 1
ATOM 2054 O O . TYR A 1 261 ? 8.069 -5.005 17.810 1.00 39.22 261 TYR A O 1
ATOM 2062 N N . ASP A 1 262 ? 9.241 -3.215 18.520 1.00 30.39 262 ASP A N 1
ATOM 2063 C CA . ASP A 1 262 ? 9.856 -3.858 19.683 1.00 30.39 262 ASP A CA 1
ATOM 2064 C C . ASP A 1 262 ? 9.859 -2.852 20.842 1.00 30.39 262 ASP A C 1
ATOM 2066 O O . ASP A 1 262 ? 10.441 -1.782 20.753 1.00 30.39 262 ASP A O 1
ATOM 2070 N N . ASP A 1 263 ? 9.182 -3.228 21.920 1.00 27.58 263 ASP A N 1
ATOM 2071 C CA . ASP A 1 263 ? 9.077 -2.533 23.201 1.00 27.58 263 ASP A CA 1
ATOM 2072 C C . ASP A 1 263 ? 8.221 -1.256 23.312 1.00 27.58 263 ASP A C 1
ATOM 2074 O O . ASP A 1 263 ? 8.520 -0.140 22.907 1.00 27.58 263 ASP A O 1
ATOM 2078 N N . VAL A 1 264 ? 7.129 -1.476 24.047 1.00 42.28 264 VAL A N 1
ATOM 2079 C CA . VAL A 1 264 ? 6.289 -0.507 24.738 1.00 42.28 264 VAL A CA 1
ATOM 2080 C C . VAL A 1 264 ? 7.145 0.412 25.608 1.00 42.28 264 VAL A C 1
ATOM 2082 O O . VAL A 1 264 ? 7.390 0.096 26.765 1.00 42.28 264 VAL A O 1
ATOM 2085 N N . GLN A 1 265 ? 7.523 1.565 25.084 1.00 35.84 265 GLN A N 1
ATOM 2086 C CA . GLN A 1 265 ? 7.542 2.871 25.745 1.00 35.84 265 GLN A CA 1
ATOM 2087 C C . GLN A 1 265 ? 7.796 3.883 24.629 1.00 35.84 265 GLN A C 1
ATOM 2089 O O . GLN A 1 265 ? 8.687 3.648 23.838 1.00 35.84 265 GLN A O 1
ATOM 2094 N N . TYR A 1 266 ? 7.035 4.971 24.538 1.00 29.47 266 TYR A N 1
ATOM 2095 C CA . TYR A 1 266 ? 7.559 6.339 24.429 1.00 29.47 266 TYR A CA 1
ATOM 2096 C C . TYR A 1 266 ? 6.431 7.342 24.157 1.00 29.47 266 TYR A C 1
ATOM 2098 O O . TYR A 1 266 ? 5.294 7.000 23.845 1.00 29.47 266 TYR A O 1
ATOM 2106 N N . GLN A 1 267 ? 6.774 8.587 24.470 1.00 28.81 267 GLN A N 1
ATOM 2107 C CA . GLN A 1 267 ? 5.926 9.696 24.879 1.00 28.81 267 GLN A CA 1
ATOM 2108 C C . GLN A 1 267 ? 4.884 10.125 23.844 1.00 28.81 267 GLN A C 1
ATOM 2110 O O . GLN A 1 267 ? 5.181 10.362 22.676 1.00 28.81 267 GLN A O 1
ATOM 2115 N N . VAL A 1 268 ? 3.667 10.315 24.352 1.00 29.45 268 VAL A N 1
ATOM 2116 C CA . VAL A 1 268 ? 2.534 10.939 23.671 1.00 29.45 268 VAL A CA 1
ATOM 2117 C C . VAL A 1 268 ? 2.957 12.306 23.123 1.00 29.45 268 VAL A C 1
ATOM 2119 O O . VAL A 1 268 ? 3.251 13.221 23.891 1.00 29.45 268 VAL A O 1
ATOM 2122 N N . ARG A 1 269 ? 2.953 12.480 21.796 1.00 31.78 269 ARG A N 1
ATOM 2123 C CA . ARG A 1 269 ? 2.790 13.817 21.210 1.00 31.78 269 ARG A CA 1
ATOM 2124 C C . ARG A 1 269 ? 1.316 14.184 21.333 1.00 31.78 269 ARG A C 1
ATOM 2126 O O . ARG A 1 269 ? 0.490 13.691 20.575 1.00 31.78 269 ARG A O 1
ATOM 2133 N N . GLU A 1 270 ? 0.997 15.041 22.298 1.00 33.12 270 GLU A N 1
ATOM 2134 C CA . GLU A 1 270 ? -0.369 15.531 22.551 1.00 33.12 270 GLU A CA 1
ATOM 2135 C C . GLU A 1 270 ? -0.919 16.433 21.425 1.00 33.12 270 GLU A C 1
ATOM 2137 O O . GLU A 1 270 ? -2.095 16.788 21.419 1.00 33.12 270 GLU A O 1
ATOM 2142 N N . GLU A 1 271 ? -0.115 16.782 20.423 1.00 33.88 271 GLU A N 1
ATOM 2143 C CA . GLU A 1 271 ? -0.456 17.814 19.441 1.00 33.88 271 GLU A CA 1
ATOM 2144 C C . GLU A 1 271 ? -1.108 17.282 18.155 1.00 33.88 271 GLU A C 1
ATOM 2146 O O . GLU A 1 271 ? -0.736 17.710 17.070 1.00 33.88 271 GLU A O 1
ATOM 2151 N N . GLN A 1 272 ? -2.071 16.354 18.218 1.00 32.84 272 GLN A N 1
ATOM 2152 C CA . GLN A 1 272 ? -2.912 16.036 17.038 1.00 32.84 272 GLN A CA 1
ATOM 2153 C C . GLN A 1 272 ? -4.404 15.805 17.339 1.00 32.84 272 GLN A C 1
ATOM 2155 O O . GLN A 1 272 ? -5.189 15.530 16.433 1.00 32.84 272 GLN A O 1
ATOM 2160 N N . ALA A 1 273 ? -4.855 16.001 18.580 1.00 31.45 273 ALA A N 1
ATOM 2161 C CA . ALA A 1 273 ? -6.268 15.892 18.940 1.00 31.45 273 ALA A CA 1
ATOM 2162 C C . ALA A 1 273 ? -6.992 17.243 18.798 1.00 31.45 273 ALA A C 1
ATOM 2164 O O . ALA A 1 273 ? -7.374 17.867 19.782 1.00 31.45 273 ALA A O 1
ATOM 2165 N N . SER A 1 274 ? -7.184 17.723 17.570 1.00 29.94 274 SER A N 1
ATOM 2166 C CA . SER A 1 274 ? -8.039 18.895 17.305 1.00 29.94 274 SER A CA 1
ATOM 2167 C C . SER A 1 274 ? -9.254 18.560 16.449 1.00 29.94 274 SER A C 1
ATOM 2169 O O . SER A 1 274 ? -9.682 19.390 15.666 1.00 29.94 274 SER A O 1
ATOM 2171 N N . GLN A 1 275 ? -9.833 17.369 16.615 1.00 35.25 275 GLN A N 1
ATOM 2172 C CA . GLN A 1 275 ? -11.265 17.122 16.400 1.00 35.25 275 GLN A CA 1
ATOM 2173 C C . GLN A 1 275 ? -11.710 16.067 17.412 1.00 35.25 275 GLN A C 1
ATOM 2175 O O . GLN A 1 275 ? -11.826 14.882 17.111 1.00 35.25 275 GLN A O 1
ATOM 2180 N N . VAL A 1 276 ? -11.878 16.492 18.665 1.00 37.69 276 VAL A N 1
ATOM 2181 C CA . VAL A 1 276 ? -12.473 15.643 19.697 1.00 37.69 276 VAL A CA 1
ATOM 2182 C C . VAL A 1 276 ? -13.921 15.396 19.284 1.00 37.69 276 VAL A C 1
ATOM 2184 O O . VAL A 1 276 ? -14.754 16.299 19.342 1.00 37.69 276 VAL A O 1
ATOM 2187 N N . ILE A 1 277 ? -14.226 14.171 18.851 1.00 40.66 277 ILE A N 1
ATOM 2188 C CA . ILE A 1 277 ? -15.583 13.648 18.983 1.00 40.66 277 ILE A CA 1
ATOM 2189 C C . ILE A 1 277 ? -15.826 13.641 20.492 1.00 40.66 277 ILE A C 1
ATOM 2191 O O . ILE A 1 277 ? -15.240 12.826 21.206 1.00 40.66 277 ILE A O 1
ATOM 2195 N N . ASP A 1 278 ? -16.604 14.603 20.984 1.00 35.06 278 ASP A N 1
ATOM 2196 C CA . ASP A 1 278 ? -17.029 14.653 22.381 1.00 35.06 278 ASP A CA 1
ATOM 2197 C C . ASP A 1 278 ? -17.997 13.491 22.619 1.00 35.06 278 ASP A C 1
ATOM 2199 O O . ASP A 1 278 ? -19.216 13.593 22.466 1.00 35.06 278 ASP A O 1
ATOM 2203 N N . ILE A 1 279 ? -17.429 12.314 22.874 1.00 38.25 279 ILE A N 1
ATOM 2204 C CA . ILE A 1 279 ? -18.182 11.135 23.271 1.00 38.25 279 ILE A CA 1
ATOM 2205 C C . ILE A 1 279 ? -18.428 11.304 24.760 1.00 38.25 279 ILE A C 1
ATOM 2207 O O . ILE A 1 279 ? -17.635 10.854 25.590 1.00 38.25 279 ILE A O 1
ATOM 2211 N N . SER A 1 280 ? -19.530 11.979 25.080 1.00 34.66 280 SER A N 1
ATOM 2212 C CA . SER A 1 280 ? -20.039 12.058 26.442 1.00 34.66 280 SER A CA 1
ATOM 2213 C C . SER A 1 280 ? -20.131 10.638 27.008 1.00 34.66 280 SER A C 1
ATOM 2215 O O . SER A 1 280 ? -20.839 9.781 26.474 1.00 34.66 280 SER A O 1
ATOM 2217 N N . GLN A 1 281 ? -19.341 10.357 28.044 1.00 33.81 281 GLN A N 1
ATOM 2218 C CA . GLN A 1 281 ? -19.413 9.095 28.764 1.00 33.81 281 GLN A CA 1
ATOM 2219 C C . GLN A 1 281 ? -20.722 9.090 29.553 1.00 33.81 281 GLN A C 1
ATOM 2221 O O . GLN A 1 281 ? -20.813 9.719 30.606 1.00 33.81 281 GLN A O 1
ATOM 2226 N N . GLU A 1 282 ? -21.742 8.383 29.067 1.00 34.88 282 GLU A N 1
ATOM 2227 C CA . GLU A 1 282 ? -22.855 8.021 29.940 1.00 34.88 282 GLU A CA 1
ATOM 2228 C C . GLU A 1 282 ? -22.318 7.097 31.049 1.00 34.88 282 GLU A C 1
ATOM 2230 O O . GLU A 1 282 ? -21.666 6.088 30.747 1.00 34.88 282 GLU A O 1
ATOM 2235 N N . PRO A 1 283 ? -22.539 7.425 32.336 1.00 31.84 283 PRO A N 1
ATOM 2236 C CA . PRO A 1 283 ? -22.092 6.586 33.435 1.00 31.84 283 PRO A CA 1
ATOM 2237 C C . PRO A 1 283 ? -22.769 5.219 33.347 1.00 31.84 283 PRO A C 1
ATOM 2239 O O . PRO A 1 283 ? -23.992 5.115 33.432 1.00 31.84 283 PRO A O 1
ATOM 2242 N N . GLN A 1 284 ? -21.980 4.152 33.223 1.00 31.62 284 GLN A N 1
ATOM 2243 C CA . GLN A 1 284 ? -22.497 2.812 33.470 1.00 31.62 284 GLN A CA 1
ATOM 2244 C C . GLN A 1 284 ? -22.867 2.696 34.952 1.00 31.62 284 GLN A C 1
ATOM 2246 O O . GLN A 1 284 ? -21.997 2.592 35.821 1.00 31.62 284 GLN A O 1
ATOM 2251 N N . GLU A 1 285 ? -24.166 2.708 35.249 1.00 30.75 285 GLU A N 1
ATOM 2252 C CA . GLU A 1 285 ? -24.676 2.280 36.546 1.00 30.75 285 GLU A CA 1
ATOM 2253 C C . GLU A 1 285 ? -24.359 0.793 36.735 1.00 30.75 285 GLU A C 1
ATOM 2255 O O . GLU A 1 285 ? -24.953 -0.097 36.126 1.00 30.75 285 GLU A O 1
ATOM 2260 N N . SER A 1 286 ? -23.388 0.522 37.601 1.00 28.00 286 SER A N 1
ATOM 2261 C CA . SER A 1 286 ? -23.149 -0.813 38.136 1.00 28.00 286 SER A CA 1
ATOM 2262 C C . SER A 1 286 ? -24.299 -1.187 39.086 1.00 28.00 286 SER A C 1
ATOM 2264 O O . SER A 1 286 ? -24.655 -0.389 39.961 1.00 28.00 286 SER A O 1
ATOM 2266 N N . PRO A 1 287 ? -24.894 -2.391 38.980 1.00 31.44 287 PRO A N 1
ATOM 2267 C CA . PRO A 1 287 ? -25.909 -2.825 39.929 1.00 31.44 287 PRO A CA 1
ATOM 2268 C C . PRO A 1 287 ? -25.286 -2.987 41.322 1.00 31.44 287 PRO A C 1
ATOM 2270 O O . PRO A 1 287 ? -24.498 -3.902 41.566 1.00 31.44 287 PRO A O 1
ATOM 2273 N N . LYS A 1 288 ? -25.655 -2.102 42.254 1.00 28.92 288 LYS A N 1
ATOM 2274 C CA . LYS A 1 288 ? -25.358 -2.244 43.685 1.00 28.92 288 LYS A CA 1
ATOM 2275 C C . LYS A 1 288 ? -26.033 -3.511 44.218 1.00 28.92 288 LYS A C 1
ATOM 2277 O O . LYS A 1 288 ? -27.243 -3.524 44.433 1.00 28.92 288 LYS A O 1
ATOM 2282 N N . GLN A 1 289 ? -25.256 -4.559 44.480 1.00 31.25 289 GLN A N 1
ATOM 2283 C CA . GLN A 1 289 ? -25.682 -5.617 45.393 1.00 31.25 289 GLN A CA 1
ATOM 2284 C C . GLN A 1 289 ? -25.542 -5.116 46.831 1.00 31.25 289 GLN A C 1
ATOM 2286 O O . GLN A 1 289 ? -24.464 -4.735 47.285 1.00 31.25 289 GLN A O 1
ATOM 2291 N N . ALA A 1 290 ? -26.675 -5.087 47.527 1.00 27.55 290 ALA A N 1
ATOM 2292 C CA . ALA A 1 290 ? -26.770 -4.799 48.943 1.00 27.55 290 ALA A CA 1
ATOM 2293 C C . ALA A 1 290 ? -26.151 -5.943 49.756 1.00 27.55 290 ALA A C 1
ATOM 2295 O O . ALA A 1 290 ? -26.610 -7.078 49.668 1.00 27.55 290 ALA A O 1
ATOM 2296 N N . HIS A 1 291 ? -25.170 -5.629 50.599 1.00 29.67 291 HIS A N 1
ATOM 2297 C CA . HIS A 1 291 ? -24.876 -6.434 51.777 1.00 29.67 291 HIS A CA 1
ATOM 2298 C C . HIS A 1 291 ? -24.677 -5.524 52.988 1.00 29.67 291 HIS A C 1
ATOM 2300 O O . HIS A 1 291 ? -23.854 -4.613 53.004 1.00 29.67 291 HIS A O 1
ATOM 2306 N N . THR A 1 292 ? -25.531 -5.780 53.968 1.00 27.67 292 THR A N 1
ATOM 2307 C CA . THR A 1 292 ? -25.633 -5.196 55.299 1.00 27.67 292 THR A CA 1
ATOM 2308 C C . THR A 1 292 ? -24.379 -5.461 56.137 1.00 27.67 292 THR A C 1
ATOM 2310 O O . THR A 1 292 ? -23.887 -6.585 56.200 1.00 27.67 292 THR A O 1
ATOM 2313 N N . GLU A 1 293 ? -23.912 -4.414 56.820 1.00 28.89 293 GLU A N 1
ATOM 2314 C CA . GLU A 1 293 ? -22.985 -4.456 57.961 1.00 28.89 293 GLU A CA 1
ATOM 2315 C C . GLU A 1 293 ? -23.546 -5.315 59.121 1.00 28.89 293 GLU A C 1
ATOM 2317 O O . GLU A 1 293 ? -24.766 -5.460 59.248 1.00 28.89 293 GLU A O 1
ATOM 2322 N N . PRO A 1 294 ? -22.675 -5.879 59.985 1.00 30.19 294 PRO A N 1
ATOM 2323 C CA . PRO A 1 294 ? -22.305 -5.146 61.203 1.00 30.19 294 PRO A CA 1
ATOM 2324 C C . PRO A 1 294 ? -20.812 -5.223 61.597 1.00 30.19 294 PRO A C 1
ATOM 2326 O O . PRO A 1 294 ? -20.162 -6.263 61.530 1.00 30.19 294 PRO A O 1
ATOM 2329 N N . LYS A 1 295 ? -20.298 -4.087 62.080 1.00 28.45 295 LYS A N 1
ATOM 2330 C CA . LYS A 1 295 ? -19.083 -3.897 62.911 1.00 28.45 295 LYS A CA 1
ATOM 2331 C C . LYS A 1 295 ? -19.406 -4.174 64.405 1.00 28.45 295 LYS A C 1
ATOM 2333 O O . LYS A 1 295 ? -20.590 -4.359 64.691 1.00 28.45 295 LYS A O 1
ATOM 2338 N N . PRO A 1 296 ? -18.485 -4.035 65.399 1.00 39.09 296 PRO A N 1
ATOM 2339 C CA . PRO A 1 296 ? -17.014 -3.833 65.383 1.00 39.09 296 PRO A CA 1
ATOM 2340 C C . PRO A 1 296 ? -16.235 -4.650 66.462 1.00 39.09 296 PRO A C 1
ATOM 2342 O O . PRO A 1 296 ? -16.864 -5.282 67.302 1.00 39.09 296 PRO A O 1
ATOM 2345 N N . GLN A 1 297 ? -14.885 -4.551 66.476 1.00 26.27 297 GLN A N 1
ATOM 2346 C CA . GLN A 1 297 ? -13.922 -4.549 67.629 1.00 26.27 297 GLN A CA 1
ATOM 2347 C C . GLN A 1 297 ? -12.543 -5.098 67.169 1.00 26.27 297 GLN A C 1
ATOM 2349 O O . GLN A 1 297 ? -12.529 -6.021 66.368 1.00 26.27 297 GLN A O 1
ATOM 2354 N N . THR A 1 298 ? -11.329 -4.684 67.560 1.00 26.44 298 THR A N 1
ATOM 2355 C CA . THR A 1 298 ? -10.708 -3.549 68.279 1.00 26.44 298 THR A CA 1
ATOM 2356 C C . THR A 1 298 ? -9.200 -3.620 67.922 1.00 26.44 298 THR A C 1
ATOM 2358 O O . THR A 1 298 ? -8.666 -4.712 67.747 1.00 26.44 298 THR A O 1
ATOM 2361 N N . GLN A 1 299 ? -8.508 -2.484 67.803 1.00 27.92 299 GLN A N 1
ATOM 2362 C CA . GLN A 1 299 ? -7.028 -2.352 67.773 1.00 27.92 299 GLN A CA 1
ATOM 2363 C C . GLN A 1 299 ? -6.403 -2.705 69.159 1.00 27.92 299 GLN A C 1
ATOM 2365 O O . GLN A 1 299 ? -7.195 -2.765 70.103 1.00 27.92 299 GLN A O 1
ATOM 2370 N N . PRO A 1 300 ? -5.061 -2.878 69.373 1.00 36.44 300 PRO A N 1
ATOM 2371 C CA . PRO A 1 300 ? -4.022 -1.936 68.907 1.00 36.44 300 PRO A CA 1
ATOM 2372 C C . PRO A 1 300 ? -2.547 -2.411 68.736 1.00 36.44 300 PRO A C 1
ATOM 2374 O O . PRO A 1 300 ? -2.149 -3.509 69.107 1.00 36.44 300 PRO A O 1
ATOM 2377 N N . ASN A 1 301 ? -1.748 -1.433 68.277 1.00 28.72 301 ASN A N 1
ATOM 2378 C CA . ASN A 1 301 ? -0.325 -1.144 68.542 1.00 28.72 301 ASN A CA 1
ATOM 2379 C C . ASN A 1 301 ? 0.793 -1.600 67.572 1.00 28.72 301 ASN A C 1
ATOM 2381 O O . ASN A 1 301 ? 1.144 -2.766 67.450 1.00 28.72 301 ASN A O 1
ATOM 2385 N N . ALA A 1 302 ? 1.408 -0.566 66.978 1.00 26.20 302 ALA A N 1
ATOM 2386 C CA . ALA A 1 302 ? 2.774 -0.433 66.442 1.00 26.20 302 ALA A CA 1
ATOM 2387 C C . ALA A 1 302 ? 3.828 -0.425 67.604 1.00 26.20 302 ALA A C 1
ATOM 2389 O O . ALA A 1 302 ? 3.382 -0.609 68.740 1.00 26.20 302 ALA A O 1
ATOM 2390 N N . PRO A 1 303 ? 5.153 -0.117 67.452 1.00 37.19 303 PRO A N 1
ATOM 2391 C CA . PRO A 1 303 ? 5.881 0.443 66.288 1.00 37.19 303 PRO A CA 1
ATOM 2392 C C . PRO A 1 303 ? 7.389 0.042 66.091 1.00 37.19 303 PRO A C 1
ATOM 2394 O O . PRO A 1 303 ? 7.979 -0.624 66.934 1.00 37.19 303 PRO A O 1
ATOM 2397 N N . LYS A 1 304 ? 8.015 0.626 65.037 1.00 27.48 304 LYS A N 1
ATOM 2398 C CA . LYS A 1 304 ? 9.473 0.874 64.778 1.00 27.48 304 LYS A CA 1
ATOM 2399 C C . LYS A 1 304 ? 10.334 -0.359 64.408 1.00 27.48 304 LYS A C 1
ATOM 2401 O O . LYS A 1 304 ? 10.056 -1.454 64.857 1.00 27.48 304 LYS A O 1
ATOM 2406 N N . GLU A 1 305 ? 11.348 -0.293 63.536 1.00 28.38 305 GLU A N 1
ATOM 2407 C CA . GLU A 1 305 ? 12.451 0.678 63.463 1.00 28.38 305 GLU A CA 1
ATOM 2408 C C . GLU A 1 305 ? 13.187 0.648 62.091 1.00 28.38 305 GLU A C 1
ATOM 2410 O O . GLU A 1 305 ? 13.179 -0.360 61.385 1.00 28.38 305 GLU A O 1
ATOM 2415 N N . GLU A 1 306 ? 13.832 1.766 61.742 1.00 28.20 306 GLU A N 1
ATOM 2416 C CA . GLU A 1 306 ? 14.784 1.958 60.632 1.00 28.20 306 GLU A CA 1
ATOM 2417 C C . GLU A 1 306 ? 16.098 1.166 60.806 1.00 28.20 306 GLU A C 1
ATOM 2419 O O . GLU A 1 306 ? 16.557 1.002 61.936 1.00 28.20 306 GLU A O 1
ATOM 2424 N N . LYS A 1 307 ? 16.795 0.841 59.696 1.00 31.14 307 LYS A N 1
ATOM 2425 C CA . LYS A 1 307 ? 18.233 1.166 59.493 1.00 31.14 307 LYS A CA 1
ATOM 2426 C C . LYS A 1 307 ? 18.792 0.772 58.110 1.00 31.14 307 LYS A C 1
ATOM 2428 O O . LYS A 1 307 ? 18.853 -0.395 57.752 1.00 31.14 307 LYS A O 1
ATOM 2433 N N . GLN A 1 308 ? 19.239 1.808 57.395 1.00 28.77 308 GLN A N 1
ATOM 2434 C CA . GLN A 1 308 ? 20.564 2.013 56.777 1.00 28.77 308 GLN A CA 1
ATOM 2435 C C . GLN A 1 308 ? 21.253 0.916 55.932 1.00 28.77 308 GLN A C 1
ATOM 2437 O O . GLN A 1 308 ? 21.737 -0.091 56.429 1.00 28.77 308 GLN A O 1
ATOM 2442 N N . ALA A 1 309 ? 21.417 1.276 54.653 1.00 29.30 309 ALA A N 1
ATOM 2443 C CA . ALA A 1 309 ? 22.636 1.298 53.832 1.00 29.30 309 ALA A CA 1
ATOM 2444 C C . ALA A 1 309 ? 23.855 0.426 54.203 1.00 29.30 309 ALA A C 1
ATOM 2446 O O . ALA A 1 309 ? 24.464 0.573 55.260 1.00 29.30 309 ALA A O 1
ATOM 2447 N N . THR A 1 310 ? 24.380 -0.280 53.197 1.00 28.94 310 THR A N 1
ATOM 2448 C CA . THR A 1 310 ? 25.824 -0.277 52.902 1.00 28.94 310 THR A CA 1
ATOM 2449 C C . THR A 1 310 ? 26.078 -0.602 51.432 1.00 28.94 310 THR A C 1
ATOM 2451 O O . THR A 1 310 ? 25.552 -1.564 50.881 1.00 28.94 310 THR A O 1
ATOM 2454 N N . ALA A 1 311 ? 26.890 0.245 50.805 1.00 30.03 311 ALA A N 1
ATOM 2455 C CA . ALA A 1 311 ? 27.475 0.044 49.492 1.00 30.03 311 ALA A CA 1
ATOM 2456 C C . ALA A 1 311 ? 28.639 -0.953 49.578 1.00 30.03 311 ALA A C 1
ATOM 2458 O O . ALA A 1 311 ? 29.436 -0.873 50.511 1.00 30.03 311 ALA A O 1
ATOM 2459 N N . GLN A 1 312 ? 28.803 -1.805 48.563 1.00 31.91 312 GLN A N 1
ATOM 2460 C CA . GLN A 1 312 ? 30.109 -2.350 48.196 1.00 31.91 312 GLN A CA 1
ATOM 2461 C C . GLN A 1 312 ? 30.269 -2.367 46.677 1.00 31.91 312 GLN A C 1
ATOM 2463 O O . GLN A 1 312 ? 29.559 -3.046 45.941 1.00 31.91 312 GLN A O 1
ATOM 2468 N N . VAL A 1 313 ? 31.239 -1.565 46.252 1.00 30.61 313 VAL A N 1
ATOM 2469 C CA . VAL A 1 313 ? 31.874 -1.544 44.941 1.00 30.61 313 VAL A CA 1
ATOM 2470 C C . VAL A 1 313 ? 32.709 -2.815 44.789 1.00 30.61 313 VAL A C 1
ATOM 2472 O O . VAL A 1 313 ? 33.484 -3.148 45.685 1.00 30.61 313 VAL A O 1
ATOM 2475 N N . LYS A 1 314 ? 32.627 -3.474 43.631 1.00 31.61 314 LYS A N 1
ATOM 2476 C CA . LYS A 1 314 ? 33.720 -4.310 43.129 1.00 31.61 314 LYS A CA 1
ATOM 2477 C C . LYS A 1 314 ? 33.866 -4.095 41.624 1.00 31.61 314 LYS A C 1
ATOM 2479 O O . LYS A 1 314 ? 32.992 -4.457 40.846 1.00 31.61 314 LYS A O 1
ATOM 2484 N N . GLN A 1 315 ? 34.963 -3.436 41.261 1.00 30.11 315 GLN A N 1
ATOM 2485 C CA . GLN A 1 315 ? 35.535 -3.442 39.920 1.00 30.11 315 GLN A CA 1
ATOM 2486 C C . GLN A 1 315 ? 36.031 -4.852 39.593 1.00 30.11 315 GLN A C 1
ATOM 2488 O O . GLN A 1 315 ? 36.678 -5.467 40.438 1.00 30.11 315 GLN A O 1
ATOM 2493 N N . GLU A 1 316 ? 35.841 -5.286 38.351 1.00 33.69 316 GLU A N 1
ATOM 2494 C CA . GLU A 1 316 ? 36.907 -5.947 37.596 1.00 33.69 316 GLU A CA 1
ATOM 2495 C C . GLU A 1 316 ? 36.673 -5.759 36.090 1.00 33.69 316 GLU A C 1
ATOM 2497 O O . GLU A 1 316 ? 35.601 -6.034 35.556 1.00 33.69 316 GLU A O 1
ATOM 2502 N N . GLN A 1 317 ? 37.692 -5.187 35.448 1.00 32.34 317 GLN A N 1
ATOM 2503 C CA . GLN A 1 317 ? 37.866 -5.049 34.006 1.00 32.34 317 GLN A CA 1
ATOM 2504 C C . GLN A 1 317 ? 38.086 -6.412 33.349 1.00 32.34 317 GLN A C 1
ATOM 2506 O O . GLN A 1 317 ? 38.703 -7.281 33.952 1.00 32.34 317 GLN A O 1
ATOM 2511 N N . MET A 1 318 ? 37.678 -6.517 32.083 1.00 34.09 318 MET A N 1
ATOM 2512 C CA . MET A 1 318 ? 38.334 -7.158 30.922 1.00 34.09 318 MET A CA 1
ATOM 2513 C C . MET A 1 318 ? 37.209 -7.376 29.893 1.00 34.09 318 MET A C 1
ATOM 2515 O O . MET A 1 318 ? 36.181 -7.932 30.245 1.00 34.09 318 MET A O 1
ATOM 2519 N N . GLY A 1 319 ? 37.253 -6.976 28.630 1.00 29.20 319 GLY A N 1
ATOM 2520 C CA . GLY A 1 319 ? 38.273 -6.386 27.784 1.00 29.20 319 GLY A CA 1
ATOM 2521 C C . GLY A 1 319 ? 37.752 -6.432 26.336 1.00 29.20 319 GLY A C 1
ATOM 2522 O O . GLY A 1 319 ? 36.988 -7.326 25.996 1.00 29.20 319 GLY A O 1
ATOM 2523 N N . ILE A 1 320 ? 38.209 -5.469 25.533 1.00 33.62 320 ILE A N 1
ATOM 2524 C CA . ILE A 1 320 ? 38.549 -5.606 24.105 1.00 33.62 320 ILE A CA 1
ATOM 2525 C C . ILE A 1 320 ? 37.390 -5.918 23.134 1.00 33.62 320 ILE A C 1
ATOM 2527 O O . ILE A 1 320 ? 37.002 -7.062 22.928 1.00 33.62 320 ILE A O 1
ATOM 2531 N N . ASP A 1 321 ? 36.896 -4.833 22.534 1.00 32.69 321 ASP A N 1
ATOM 2532 C CA . ASP A 1 321 ? 36.898 -4.533 21.087 1.00 32.69 321 ASP A CA 1
ATOM 2533 C C . ASP A 1 321 ? 36.878 -5.718 20.101 1.00 32.69 321 ASP A C 1
ATOM 2535 O O . ASP A 1 321 ? 37.866 -6.445 19.996 1.00 32.69 321 ASP A O 1
ATOM 2539 N N . TRP A 1 322 ? 35.772 -5.841 19.356 1.00 34.69 322 TRP A N 1
ATOM 2540 C CA . TRP A 1 322 ? 35.672 -6.001 17.892 1.00 34.69 322 TRP A CA 1
ATOM 2541 C C . TRP A 1 322 ? 34.243 -5.670 17.446 1.00 34.69 322 TRP A C 1
ATOM 2543 O O . TRP A 1 322 ? 33.297 -6.036 18.183 1.00 34.69 322 TRP A O 1
#

pLDDT: mean 76.23, std 24.86, range [26.2, 98.31]